Protein AF-A0A953D914-F1 (afdb_monomer_lite)

Structure (mmCIF, N/CA/C/O backbone):
data_AF-A0A953D914-F1
#
_entry.id   AF-A0A953D914-F1
#
loop_
_atom_site.group_PDB
_atom_site.id
_atom_site.type_symbol
_atom_site.label_atom_id
_atom_site.label_alt_id
_atom_site.label_comp_id
_atom_site.label_asym_id
_atom_site.label_entity_id
_atom_site.label_seq_id
_atom_site.pdbx_PDB_ins_code
_atom_site.Cartn_x
_atom_site.Cartn_y
_atom_site.Cartn_z
_atom_site.occupancy
_atom_site.B_iso_or_equiv
_atom_site.auth_seq_id
_atom_site.auth_comp_id
_atom_site.auth_asym_id
_atom_site.auth_atom_id
_atom_site.pdbx_PDB_model_num
ATOM 1 N N . LEU A 1 1 ? -26.337 -5.376 19.069 1.00 93.25 1 LEU A N 1
ATOM 2 C CA . LEU A 1 1 ? -25.323 -5.183 18.021 1.00 93.25 1 LEU A CA 1
ATOM 3 C C . LEU A 1 1 ? -26.029 -5.530 16.735 1.00 93.25 1 LEU A C 1
ATOM 5 O O . LEU A 1 1 ? -26.525 -6.646 16.636 1.00 93.25 1 LEU A O 1
ATOM 9 N N . ASP A 1 2 ? -26.162 -4.565 15.844 1.00 94.44 2 ASP A N 1
ATOM 10 C CA . ASP A 1 2 ? -26.828 -4.736 14.557 1.00 94.44 2 ASP A CA 1
ATOM 11 C C . ASP A 1 2 ? -26.296 -3.703 13.554 1.00 94.44 2 ASP A C 1
ATOM 13 O O . ASP A 1 2 ? -25.395 -2.925 13.872 1.00 94.44 2 ASP A O 1
ATOM 17 N N . ASP A 1 3 ? -26.820 -3.732 12.335 1.00 94.44 3 ASP A N 1
ATOM 18 C CA . ASP A 1 3 ? -26.429 -2.891 11.204 1.00 94.44 3 ASP A CA 1
ATOM 19 C C . ASP A 1 3 ? -27.242 -1.585 11.110 1.00 94.44 3 ASP A C 1
ATOM 21 O O . ASP A 1 3 ? -27.117 -0.837 10.137 1.00 94.44 3 ASP A O 1
ATOM 25 N N . LYS A 1 4 ? -28.076 -1.264 12.114 1.00 96.06 4 LYS A N 1
ATOM 26 C CA . LYS A 1 4 ? -28.959 -0.093 12.078 1.00 96.06 4 LYS A CA 1
ATOM 27 C C . LYS A 1 4 ? -28.503 0.977 13.071 1.00 96.06 4 LYS A C 1
ATOM 29 O O . LYS A 1 4 ? -28.463 0.749 14.277 1.00 96.06 4 LYS A O 1
ATOM 34 N N . PRO A 1 5 ? -28.285 2.225 12.622 1.00 94.88 5 PRO A N 1
ATOM 35 C CA . PRO A 1 5 ? -27.735 3.274 13.480 1.00 94.88 5 PRO A CA 1
ATOM 36 C C . PRO A 1 5 ? -28.630 3.640 14.669 1.00 94.88 5 PRO A C 1
ATOM 38 O O . PRO A 1 5 ? -28.136 4.096 15.699 1.00 94.88 5 PRO A O 1
ATOM 41 N N . SER A 1 6 ? -29.943 3.453 14.540 1.00 95.19 6 SER A N 1
ATOM 42 C CA . SER A 1 6 ? -30.953 3.960 15.469 1.00 95.19 6 SER A CA 1
ATOM 43 C C . SER A 1 6 ? -31.722 2.871 16.219 1.00 95.19 6 SER A C 1
ATOM 45 O O . SER A 1 6 ? -32.753 3.180 16.821 1.00 95.19 6 SER A O 1
ATOM 47 N N . THR A 1 7 ? -31.250 1.618 16.229 1.00 96.19 7 THR A N 1
ATOM 48 C CA . THR A 1 7 ? -31.913 0.556 17.000 1.00 96.19 7 THR A CA 1
ATOM 49 C C . THR A 1 7 ? -32.002 0.939 18.476 1.00 96.19 7 THR A C 1
ATOM 51 O O . THR A 1 7 ? -31.013 1.306 19.111 1.00 96.19 7 THR A O 1
ATOM 54 N N . VAL A 1 8 ? -33.210 0.851 19.034 1.00 95.38 8 VAL A N 1
ATOM 55 C CA . VAL A 1 8 ? -33.469 1.053 20.462 1.00 95.38 8 VAL A CA 1
ATOM 56 C C . VAL A 1 8 ? -33.663 -0.320 21.105 1.00 95.38 8 VAL A C 1
ATOM 58 O O . VAL A 1 8 ? -34.684 -0.955 20.847 1.00 95.38 8 VAL A O 1
ATOM 61 N N . PRO A 1 9 ? -32.726 -0.785 21.953 1.00 93.56 9 PRO A N 1
ATOM 62 C CA . PRO A 1 9 ? -32.870 -2.062 22.638 1.00 93.56 9 PRO A CA 1
ATOM 63 C C . PRO A 1 9 ? -34.067 -2.078 23.590 1.00 93.56 9 PRO A C 1
ATOM 65 O O . PRO A 1 9 ? -34.414 -1.062 24.216 1.00 93.56 9 PRO A O 1
ATOM 68 N N . GLU A 1 10 ? -34.654 -3.261 23.742 1.00 93.00 10 GLU A N 1
ATOM 69 C CA . GLU A 1 10 ? -35.732 -3.512 24.692 1.00 93.00 10 GLU A CA 1
ATOM 70 C C . GLU A 1 10 ? -35.302 -3.239 26.142 1.00 93.00 10 GLU A C 1
ATOM 72 O O . GLU A 1 10 ? -34.122 -3.252 26.498 1.00 93.00 10 GLU A O 1
ATOM 77 N N . ASN A 1 11 ? -36.287 -2.979 27.002 1.00 93.56 11 ASN A N 1
ATOM 78 C CA . ASN A 1 11 ? -36.094 -2.709 28.427 1.00 93.56 11 ASN A CA 1
ATOM 79 C C . ASN A 1 11 ? -35.917 -4.009 29.231 1.00 93.56 11 ASN A C 1
ATOM 81 O O . ASN A 1 11 ? -36.619 -4.257 30.212 1.00 93.56 11 ASN A O 1
ATOM 85 N N . THR A 1 12 ? -34.962 -4.833 28.813 1.00 92.62 12 THR A N 1
ATOM 86 C CA . THR A 1 12 ? -34.626 -6.119 29.430 1.00 92.62 12 THR A CA 1
ATOM 87 C C . THR A 1 12 ? -33.140 -6.169 29.747 1.00 92.62 12 THR A C 1
ATOM 89 O O . THR A 1 12 ? -32.309 -5.789 28.921 1.00 92.62 12 THR A O 1
ATOM 92 N N . VAL A 1 13 ? -32.780 -6.648 30.938 1.00 91.31 13 VAL A N 1
ATOM 93 C CA . VAL A 1 13 ? -31.370 -6.805 31.316 1.00 91.31 13 VAL A CA 1
ATOM 94 C C . VAL A 1 13 ? -30.787 -7.989 30.545 1.00 91.31 13 VAL A C 1
ATOM 96 O O . VAL A 1 13 ? -31.113 -9.133 30.839 1.00 91.31 13 VAL A O 1
ATOM 99 N N . MET A 1 14 ? -29.939 -7.709 29.551 1.00 89.56 14 MET A N 1
ATOM 100 C CA . MET A 1 14 ? -29.246 -8.749 28.778 1.00 89.56 14 MET A CA 1
ATOM 101 C C . MET A 1 14 ? -28.071 -9.367 29.545 1.00 89.56 14 MET A C 1
ATOM 103 O O . MET A 1 14 ? -27.815 -10.560 29.429 1.00 89.56 14 MET A O 1
ATOM 107 N N . THR A 1 15 ? -27.335 -8.557 30.306 1.00 90.25 15 THR A N 1
ATOM 108 C CA . THR A 1 15 ? -26.204 -8.993 31.134 1.00 90.25 15 THR A CA 1
ATOM 109 C C . THR A 1 15 ? -25.947 -7.974 32.246 1.00 90.25 15 THR A C 1
ATOM 111 O O . THR A 1 15 ? -26.334 -6.811 32.123 1.00 90.25 15 THR A O 1
ATOM 114 N N . ALA A 1 16 ? -25.310 -8.419 33.331 1.00 91.25 16 ALA A N 1
ATOM 115 C CA . ALA A 1 16 ? -24.781 -7.562 34.395 1.00 91.25 16 ALA A CA 1
ATOM 116 C C . ALA A 1 16 ? -23.262 -7.329 34.265 1.00 91.25 16 ALA A C 1
ATOM 118 O O . ALA A 1 16 ? -22.683 -6.574 35.045 1.00 91.25 16 ALA A O 1
ATOM 119 N N . GLU A 1 17 ? -22.615 -7.990 33.304 1.00 93.81 17 GLU A N 1
ATOM 120 C CA . GLU A 1 17 ? -21.189 -7.833 33.029 1.00 93.81 17 GLU A CA 1
ATOM 121 C C . GLU A 1 17 ? -20.898 -6.476 32.380 1.00 93.81 17 GLU A C 1
ATOM 123 O O . GLU A 1 17 ? -21.724 -5.909 31.662 1.00 93.81 17 GLU A O 1
ATOM 128 N N . THR A 1 18 ? -19.695 -5.955 32.618 1.00 91.50 18 THR A N 1
ATOM 129 C CA . THR A 1 18 ? -19.216 -4.701 32.017 1.00 91.50 18 THR A CA 1
ATOM 130 C C . THR A 1 18 ? -18.516 -4.911 30.675 1.00 91.50 18 THR A C 1
ATOM 132 O O . THR A 1 18 ? -18.098 -3.942 30.044 1.00 91.50 18 THR A O 1
ATOM 135 N N . THR A 1 19 ? -18.387 -6.161 30.229 1.00 92.31 19 THR A N 1
ATOM 136 C CA . THR A 1 19 ? -17.761 -6.550 28.965 1.00 92.31 19 THR A CA 1
ATOM 137 C C . THR A 1 19 ? -18.633 -7.568 28.235 1.00 92.31 19 THR A C 1
ATOM 139 O O . THR A 1 19 ? -19.404 -8.309 28.842 1.00 92.31 19 THR A O 1
ATOM 142 N N . LYS A 1 20 ? -18.536 -7.587 26.904 1.00 91.94 20 LYS A N 1
ATOM 143 C CA . LYS A 1 20 ? -19.187 -8.586 26.056 1.00 91.94 20 LYS A CA 1
ATOM 144 C C . LYS A 1 20 ? -18.355 -8.794 24.798 1.00 91.94 20 LYS A C 1
ATOM 146 O O . LYS A 1 20 ? -17.999 -7.817 24.144 1.00 91.94 20 LYS A O 1
ATOM 151 N N . SER A 1 21 ? -18.091 -10.051 24.460 1.00 92.62 21 SER A N 1
ATOM 152 C CA . SER A 1 21 ? -17.412 -10.421 23.217 1.00 92.62 21 SER A CA 1
ATOM 153 C C . SER A 1 21 ? -18.424 -10.822 22.149 1.00 92.62 21 SER A C 1
ATOM 155 O O . SER A 1 21 ? -19.421 -11.490 22.443 1.00 92.62 21 SER A O 1
ATOM 157 N N . PHE A 1 22 ? -18.140 -10.414 20.917 1.00 91.25 22 PHE A N 1
ATOM 158 C CA . PHE A 1 22 ? -18.828 -10.835 19.704 1.00 91.25 22 PHE A CA 1
ATOM 159 C C . PHE A 1 22 ? -17.762 -11.401 18.768 1.00 91.25 22 PHE A C 1
ATOM 161 O O . PHE A 1 22 ? -16.716 -10.782 18.592 1.00 91.25 22 PHE A O 1
ATOM 168 N N . GLU A 1 23 ? -18.009 -12.580 18.212 1.00 91.81 23 GLU A N 1
ATOM 169 C CA . GLU A 1 23 ? -17.071 -13.280 17.334 1.00 91.81 23 GLU A CA 1
ATOM 170 C C . GLU A 1 23 ? -17.706 -13.484 15.961 1.00 91.81 23 GLU A C 1
ATOM 172 O O . GLU A 1 23 ? -18.932 -13.508 15.851 1.00 91.81 23 GLU A O 1
ATOM 177 N N . SER A 1 24 ? -16.872 -13.679 14.935 1.00 88.75 24 SER A N 1
ATOM 178 C CA . SER A 1 24 ? -17.310 -13.999 13.565 1.00 88.75 24 SER A CA 1
ATOM 179 C C . SER A 1 24 ? -18.327 -13.002 12.995 1.00 88.75 24 SER A C 1
ATOM 181 O O . SER A 1 24 ? -19.335 -13.395 12.414 1.00 88.75 24 SER A O 1
ATOM 183 N N . LEU A 1 25 ? -18.087 -11.708 13.213 1.00 92.38 25 LEU A N 1
ATOM 184 C CA . LEU A 1 25 ? -18.865 -10.652 12.574 1.00 92.38 25 LEU A CA 1
ATOM 185 C C . LEU A 1 25 ? -18.359 -10.455 11.148 1.00 92.38 25 LEU A C 1
ATOM 187 O O . LEU A 1 25 ? -17.150 -10.379 10.939 1.00 92.38 25 LEU A O 1
ATOM 191 N N . ASP A 1 26 ? -19.288 -10.344 10.204 1.00 94.31 26 ASP A N 1
ATOM 192 C CA . ASP A 1 26 ? -18.961 -9.991 8.827 1.00 94.31 26 ASP A CA 1
ATOM 193 C C . ASP A 1 26 ? -18.417 -8.557 8.743 1.00 94.31 26 ASP A C 1
ATOM 195 O O . ASP A 1 26 ? -18.751 -7.687 9.562 1.00 94.31 26 ASP A O 1
ATOM 199 N N . ASP A 1 27 ? -17.606 -8.307 7.718 1.00 94.88 27 ASP A N 1
ATOM 200 C CA . ASP A 1 27 ? -17.095 -6.978 7.400 1.00 94.88 27 ASP A CA 1
ATOM 201 C C . ASP A 1 27 ? -18.237 -5.978 7.161 1.00 94.88 27 ASP A C 1
ATOM 203 O O . ASP A 1 27 ? -19.271 -6.292 6.564 1.00 94.88 27 ASP A O 1
ATOM 207 N N . GLY A 1 28 ? -18.038 -4.737 7.605 1.00 93.31 28 GLY A N 1
ATOM 208 C CA . GLY A 1 28 ? -18.990 -3.653 7.406 1.00 93.31 28 GLY A CA 1
ATOM 209 C C . GLY A 1 28 ? -19.171 -2.742 8.615 1.00 93.31 28 GLY A C 1
ATOM 210 O O . GLY A 1 28 ? -18.322 -2.626 9.503 1.00 93.31 28 GLY A O 1
ATOM 211 N N . LEU A 1 29 ? -20.300 -2.032 8.616 1.00 93.25 29 LEU A N 1
ATOM 212 C CA . LEU A 1 29 ? -20.665 -1.089 9.668 1.00 93.25 29 LEU A CA 1
ATOM 213 C C . LEU A 1 29 ? -21.552 -1.774 10.700 1.00 93.25 29 LEU A C 1
ATOM 215 O O . LEU A 1 29 ? -22.617 -2.290 10.374 1.00 93.25 29 LEU A O 1
ATOM 219 N N . TRP A 1 30 ? -21.139 -1.692 11.957 1.00 95.56 30 TRP A N 1
ATOM 220 C CA . TRP A 1 30 ? -21.865 -2.254 13.083 1.00 95.56 30 TRP A CA 1
ATOM 221 C C . TRP A 1 30 ? -22.141 -1.188 14.129 1.00 95.56 30 TRP A C 1
ATOM 223 O O . TRP A 1 30 ? -21.297 -0.341 14.421 1.00 95.56 30 TRP A O 1
ATOM 233 N N . TYR A 1 31 ? -23.318 -1.251 14.737 1.00 96.50 31 TYR A N 1
ATOM 234 C CA . TYR A 1 31 ? -23.723 -0.349 15.799 1.00 96.50 31 TYR A CA 1
ATOM 235 C C . TYR A 1 31 ? -23.918 -1.125 17.097 1.00 96.50 31 TYR A C 1
ATOM 237 O O . TYR A 1 31 ? -24.757 -2.024 17.231 1.00 96.50 31 TYR A O 1
ATOM 245 N N . PHE A 1 32 ? -23.097 -0.785 18.086 1.00 95.62 32 PHE A N 1
ATOM 246 C CA . PHE A 1 32 ? -23.263 -1.276 19.441 1.00 95.62 32 PHE A CA 1
ATOM 247 C C . PHE A 1 32 ? -24.234 -0.364 20.190 1.00 95.62 32 PHE A C 1
ATOM 249 O O . PHE A 1 32 ? -24.005 0.839 20.331 1.00 95.62 32 PHE A O 1
ATOM 256 N N . HIS A 1 33 ? -25.322 -0.961 20.671 1.00 95.69 33 HIS A N 1
ATOM 257 C CA . HIS A 1 33 ? -26.382 -0.276 21.399 1.00 95.69 33 HIS A CA 1
ATOM 258 C C . HIS A 1 33 ? -26.383 -0.730 22.849 1.00 95.69 33 HIS A C 1
ATOM 260 O O . HIS A 1 33 ? -26.432 -1.931 23.122 1.00 95.69 33 HIS A O 1
ATOM 266 N N . ILE A 1 34 ? -26.382 0.223 23.776 1.00 95.00 34 ILE A N 1
ATOM 267 C CA . ILE A 1 34 ? -26.385 -0.071 25.209 1.00 95.00 34 ILE A CA 1
ATOM 268 C C . ILE A 1 34 ? -27.355 0.836 25.962 1.00 95.00 34 ILE A C 1
ATOM 270 O O . ILE A 1 34 ? -27.482 2.026 25.672 1.00 95.00 34 ILE A O 1
ATOM 274 N N . LYS A 1 35 ? -28.039 0.258 26.953 1.00 94.44 35 LYS A N 1
ATOM 275 C CA . LYS A 1 35 ? -28.897 0.959 27.912 1.00 94.44 35 LYS A CA 1
ATOM 276 C C . LYS A 1 35 ? -28.566 0.474 29.313 1.00 94.44 35 LYS A C 1
ATOM 278 O O . LYS A 1 35 ? -28.438 -0.725 29.541 1.00 94.44 35 LYS A O 1
ATOM 283 N N . ALA A 1 36 ? -28.466 1.406 30.251 1.00 93.94 36 ALA A N 1
ATOM 284 C CA . ALA A 1 36 ? -28.292 1.087 31.661 1.00 93.94 36 ALA A CA 1
ATOM 285 C C . ALA A 1 36 ? -29.653 1.047 32.367 1.00 93.94 36 ALA A C 1
ATOM 287 O O . ALA A 1 36 ? -30.516 1.888 32.107 1.00 93.94 36 ALA A O 1
ATOM 288 N N . ASN A 1 37 ? -29.825 0.103 33.291 1.00 94.12 37 ASN A N 1
ATOM 289 C CA . ASN A 1 37 ? -30.927 0.104 34.245 1.00 94.12 37 ASN A CA 1
ATOM 290 C C . ASN A 1 37 ? -30.390 0.397 35.645 1.00 94.12 37 ASN A C 1
ATOM 292 O O . ASN A 1 37 ? -29.392 -0.187 36.065 1.00 94.12 37 ASN A O 1
ATOM 296 N N . LYS A 1 38 ? -31.075 1.271 36.381 1.00 93.50 38 LYS A N 1
ATOM 297 C CA . LYS A 1 38 ? -30.841 1.479 37.808 1.00 93.50 38 LYS A CA 1
ATOM 298 C C . LYS A 1 38 ? -32.179 1.452 38.530 1.00 93.50 38 LYS A C 1
ATOM 300 O O . LYS A 1 38 ? -33.010 2.330 38.318 1.00 93.50 38 LYS A O 1
ATOM 305 N N . ASN A 1 39 ? -32.374 0.462 39.398 1.00 93.06 39 ASN A N 1
ATOM 306 C CA . ASN A 1 39 ? -33.585 0.306 40.212 1.00 93.06 39 ASN A CA 1
ATOM 307 C C . ASN A 1 39 ? -34.886 0.354 39.385 1.00 93.06 39 ASN A C 1
ATOM 309 O O . ASN A 1 39 ? -35.846 1.015 39.772 1.00 93.06 39 ASN A O 1
ATOM 313 N N . GLY A 1 40 ? -34.909 -0.296 38.218 1.00 90.06 40 GLY A N 1
ATOM 314 C CA . GLY A 1 40 ? -36.089 -0.322 37.349 1.00 90.06 40 GLY A CA 1
ATOM 315 C C . GLY A 1 40 ? -36.236 0.897 36.432 1.00 90.06 40 GLY A C 1
ATOM 316 O O . GLY A 1 40 ? -37.052 0.857 35.515 1.00 90.06 40 GLY A O 1
ATOM 317 N N . VAL A 1 41 ? -35.412 1.936 36.598 1.00 94.56 41 VAL A N 1
ATOM 318 C CA . VAL A 1 41 ? -35.369 3.092 35.696 1.00 94.56 41 VAL A CA 1
ATOM 319 C C . VAL A 1 41 ? -34.331 2.851 34.605 1.00 94.56 41 VAL A C 1
ATOM 321 O O . VAL A 1 41 ? -33.155 2.616 34.889 1.00 94.56 41 VAL A O 1
ATOM 324 N N . TRP A 1 42 ? -34.770 2.914 33.351 1.00 95.88 42 TRP A N 1
ATOM 325 C CA . TRP A 1 42 ? -33.911 2.781 32.178 1.00 95.88 42 TRP A CA 1
ATOM 326 C C . TRP A 1 42 ? -33.375 4.142 31.736 1.00 95.88 42 TRP A C 1
ATOM 328 O O . TRP A 1 42 ? -34.132 5.104 31.614 1.00 95.88 42 TRP A O 1
ATOM 338 N N . GLY A 1 43 ? -32.070 4.211 31.484 1.00 94.62 43 GLY A N 1
ATOM 339 C CA . GLY A 1 43 ? -31.436 5.360 30.846 1.00 94.62 43 GLY A CA 1
ATOM 340 C C . GLY A 1 43 ? -31.704 5.424 29.339 1.00 94.62 43 GLY A C 1
ATOM 341 O O . GLY A 1 43 ? -32.312 4.528 28.745 1.00 94.62 43 GLY A O 1
ATOM 342 N N . THR A 1 44 ? -31.210 6.491 28.712 1.00 95.19 44 THR A N 1
ATOM 343 C CA . THR A 1 44 ? -31.206 6.659 27.252 1.00 95.19 44 THR A CA 1
ATOM 344 C C . THR A 1 44 ? -30.318 5.619 26.563 1.00 95.19 44 THR A C 1
ATOM 346 O O . THR A 1 44 ? -29.376 5.103 27.166 1.00 95.19 44 THR A O 1
ATOM 349 N N . THR A 1 45 ? -30.589 5.337 25.286 1.00 96.06 45 THR A N 1
ATOM 350 C CA . THR A 1 45 ? -29.747 4.454 24.463 1.00 96.06 45 THR A CA 1
ATOM 351 C C . THR A 1 45 ? -28.464 5.166 24.045 1.00 96.06 45 THR A C 1
ATOM 353 O O . THR A 1 45 ? -28.514 6.242 23.451 1.00 96.06 45 THR A O 1
ATOM 356 N N . GLY A 1 46 ? -27.317 4.559 24.343 1.00 95.25 46 GLY A N 1
ATOM 357 C CA . GLY A 1 46 ? -26.033 4.910 23.744 1.00 95.25 46 GLY A CA 1
ATOM 358 C C . GLY A 1 46 ? -25.809 4.113 22.461 1.00 95.25 46 GLY A C 1
ATOM 359 O O . GLY A 1 46 ? -26.147 2.931 22.407 1.00 95.25 46 GLY A O 1
ATOM 360 N N . HIS A 1 47 ? -25.235 4.761 21.450 1.00 96.44 47 HIS A N 1
ATOM 361 C CA . HIS A 1 47 ? -24.906 4.1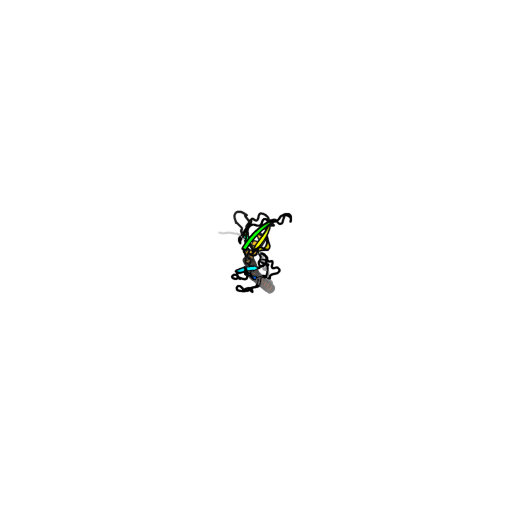67 20.155 1.00 96.44 47 HIS A CA 1
ATOM 362 C C . HIS A 1 47 ? -23.412 4.358 19.892 1.00 96.44 47 HIS A C 1
ATOM 364 O O . HIS A 1 47 ? -22.909 5.475 20.019 1.00 96.44 47 HIS A O 1
ATOM 370 N N . PHE A 1 48 ? -22.709 3.293 19.517 1.00 95.44 48 PHE A N 1
ATOM 371 C CA . PHE A 1 48 ? -21.300 3.346 19.138 1.00 95.44 48 PHE A CA 1
ATOM 372 C C . PHE A 1 48 ? -21.100 2.677 17.780 1.00 95.44 48 PHE A C 1
ATOM 374 O O . PHE A 1 48 ? -21.523 1.539 17.589 1.00 95.44 48 PHE A O 1
ATOM 381 N N . LEU A 1 49 ? -20.483 3.396 16.839 1.00 94.56 49 LEU A N 1
ATOM 382 C CA . LEU A 1 49 ? -20.173 2.878 15.510 1.00 94.56 49 LEU A CA 1
ATOM 383 C C . LEU A 1 49 ? -18.853 2.109 15.546 1.00 94.56 49 LEU A C 1
ATOM 385 O O . LEU A 1 49 ? -17.830 2.633 15.979 1.00 94.56 49 LEU A O 1
ATOM 389 N N . MET A 1 50 ? -18.882 0.905 15.000 1.00 91.88 50 MET A N 1
ATOM 390 C CA . MET A 1 50 ? -17.734 0.055 14.743 1.00 91.88 50 MET A CA 1
ATOM 391 C C . MET A 1 50 ? -17.633 -0.196 13.240 1.00 91.88 50 MET A C 1
ATOM 393 O O . MET A 1 50 ? -18.643 -0.379 12.562 1.00 91.88 50 MET A O 1
ATOM 397 N N . ARG A 1 51 ? -16.407 -0.191 12.722 1.00 91.94 51 ARG A N 1
ATOM 398 C CA . ARG A 1 51 ? -16.103 -0.575 11.343 1.00 91.94 51 ARG A CA 1
ATOM 399 C C . ARG A 1 51 ? -15.263 -1.834 11.414 1.00 91.94 51 ARG A C 1
ATOM 401 O O . ARG A 1 51 ? -14.208 -1.804 12.041 1.00 91.94 51 ARG A O 1
ATOM 408 N N . ILE A 1 52 ? -15.781 -2.920 10.864 1.00 94.38 52 ILE A N 1
ATOM 409 C CA . ILE A 1 52 ? -15.095 -4.207 10.814 1.00 94.38 52 ILE A CA 1
ATOM 410 C C . ILE A 1 52 ? -14.600 -4.385 9.390 1.00 94.38 52 ILE A C 1
ATOM 412 O O . ILE A 1 52 ? -15.375 -4.236 8.447 1.00 94.38 52 ILE A O 1
ATOM 416 N N . ASP A 1 53 ? -13.309 -4.639 9.264 1.00 96.06 53 ASP A N 1
ATOM 417 C CA . ASP A 1 53 ? -12.636 -4.856 7.996 1.00 96.06 53 ASP A CA 1
ATOM 418 C C . ASP A 1 53 ? -11.504 -5.853 8.226 1.00 96.06 53 ASP A C 1
ATOM 420 O O . ASP A 1 53 ? -10.557 -5.580 8.967 1.00 96.06 53 ASP A O 1
ATOM 424 N N . THR A 1 54 ? -11.656 -7.036 7.645 1.00 95.06 54 THR A N 1
ATOM 425 C CA . THR A 1 54 ? -10.698 -8.139 7.746 1.00 95.06 54 THR A CA 1
ATOM 426 C C . THR A 1 54 ? -9.955 -8.382 6.434 1.00 95.06 54 THR A C 1
ATOM 428 O O . THR A 1 54 ? -9.111 -9.282 6.357 1.00 95.06 54 THR A O 1
ATOM 431 N N . ALA A 1 55 ? -10.260 -7.606 5.390 1.00 95.81 55 ALA A N 1
ATOM 432 C CA . ALA A 1 55 ? -9.683 -7.778 4.072 1.00 95.81 55 ALA A CA 1
ATOM 433 C C . ALA A 1 55 ? -8.395 -6.951 3.936 1.00 95.81 55 ALA A C 1
ATOM 435 O O . ALA A 1 55 ? -8.375 -5.776 4.276 1.00 95.81 55 ALA A O 1
ATOM 436 N N . PRO A 1 56 ? -7.302 -7.521 3.399 1.00 97.38 56 PRO A N 1
ATOM 437 C CA . PRO A 1 56 ? -6.124 -6.726 3.078 1.00 97.38 56 PRO A CA 1
ATOM 438 C C . PRO A 1 56 ? -6.409 -5.753 1.921 1.00 97.38 56 PRO A C 1
ATOM 440 O O . PRO A 1 56 ? -7.305 -6.018 1.109 1.00 97.38 56 PRO A O 1
ATOM 443 N N . PRO A 1 57 ? -5.570 -4.710 1.750 1.00 98.25 57 PRO A N 1
ATOM 444 C CA . PRO A 1 57 ? -5.589 -3.854 0.566 1.00 98.25 57 PRO A CA 1
ATOM 445 C C . PRO A 1 57 ? -5.664 -4.634 -0.753 1.00 98.25 57 PRO A C 1
ATOM 447 O O . PRO A 1 57 ? -5.205 -5.778 -0.839 1.00 98.25 57 PRO A O 1
ATOM 450 N N . ALA A 1 58 ? -6.191 -4.011 -1.808 1.00 98.31 58 ALA A N 1
ATOM 451 C CA . ALA A 1 58 ? -6.292 -4.628 -3.128 1.00 98.31 58 ALA A CA 1
ATOM 452 C C . ALA A 1 58 ? -4.917 -5.027 -3.696 1.00 98.31 58 ALA A C 1
ATOM 454 O O . ALA A 1 58 ? -3.879 -4.450 -3.352 1.00 98.31 58 ALA A O 1
ATOM 455 N N . ASP A 1 59 ? -4.910 -6.012 -4.597 1.00 97.88 59 ASP A N 1
ATOM 456 C CA . ASP A 1 59 ? -3.710 -6.388 -5.345 1.00 97.88 59 ASP A CA 1
ATOM 457 C C . ASP A 1 59 ? -3.193 -5.205 -6.177 1.00 97.88 59 ASP A C 1
ATOM 459 O O . ASP A 1 59 ? -3.961 -4.502 -6.834 1.00 97.88 59 ASP A O 1
ATOM 463 N N . PHE A 1 60 ? -1.875 -5.006 -6.175 1.00 97.69 60 PHE A N 1
ATOM 464 C CA . PHE A 1 60 ? -1.212 -3.961 -6.950 1.00 97.69 60 PHE A CA 1
ATOM 465 C C . PHE A 1 60 ? 0.142 -4.439 -7.468 1.00 97.69 60 PHE A C 1
ATOM 467 O O . PHE A 1 60 ? 0.679 -5.456 -7.029 1.00 97.69 60 PHE A O 1
ATOM 474 N N . THR A 1 61 ? 0.697 -3.714 -8.433 1.00 97.69 61 THR A N 1
A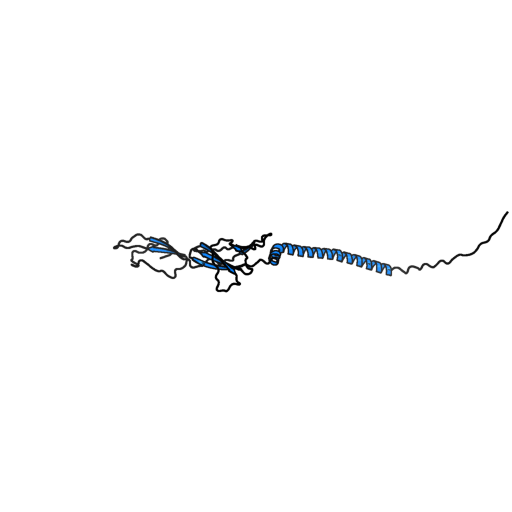TOM 475 C CA . THR A 1 61 ? 2.017 -3.996 -9.003 1.00 97.69 61 THR A CA 1
ATOM 476 C C . THR A 1 61 ? 2.838 -2.711 -8.985 1.00 97.69 61 THR A C 1
ATOM 478 O O . THR A 1 61 ? 2.451 -1.758 -9.658 1.00 97.69 61 THR A O 1
ATOM 481 N N . PRO A 1 62 ? 3.934 -2.650 -8.207 1.00 96.94 62 PRO A N 1
ATOM 482 C CA . PRO A 1 62 ? 4.857 -1.528 -8.258 1.00 96.94 62 PRO A CA 1
ATOM 483 C C . PRO A 1 62 ? 5.485 -1.371 -9.646 1.00 96.94 62 PRO A C 1
ATOM 485 O O . PRO A 1 62 ? 5.726 -2.354 -10.347 1.00 96.94 62 PRO A O 1
ATOM 488 N N . GLU A 1 63 ? 5.805 -0.139 -10.014 1.00 94.81 63 GLU A N 1
ATOM 489 C CA . GLU A 1 63 ? 6.499 0.208 -11.254 1.00 94.81 63 GLU A CA 1
ATOM 490 C C . GLU A 1 63 ? 7.897 0.744 -10.938 1.00 94.81 63 GLU A C 1
ATOM 492 O O . GLU A 1 63 ? 8.107 1.370 -9.898 1.00 94.81 63 GLU A O 1
ATOM 497 N N . ILE A 1 64 ? 8.862 0.484 -11.825 1.00 90.69 64 ILE A N 1
ATOM 498 C CA . ILE A 1 64 ? 10.251 0.930 -11.667 1.00 90.69 64 ILE A CA 1
ATOM 499 C C . ILE A 1 64 ? 10.631 1.851 -12.815 1.00 90.69 64 ILE A C 1
ATOM 501 O O . ILE A 1 64 ? 10.602 1.439 -13.975 1.00 90.69 64 ILE A O 1
ATOM 505 N N . ASP A 1 65 ? 11.121 3.032 -12.456 1.00 88.19 65 ASP A N 1
ATOM 506 C CA . ASP A 1 65 ? 11.807 3.950 -13.358 1.00 88.19 65 ASP A CA 1
ATOM 507 C C . ASP A 1 65 ? 13.254 4.159 -12.914 1.00 88.19 65 ASP A C 1
ATOM 509 O O . ASP A 1 65 ? 13.556 4.249 -11.728 1.00 88.19 65 ASP A O 1
ATOM 513 N N . TYR A 1 66 ? 14.177 4.272 -13.866 1.00 84.75 66 TYR A N 1
ATOM 514 C CA . TYR A 1 66 ? 15.597 4.454 -13.567 1.00 84.75 66 TYR A CA 1
ATOM 515 C C . TYR A 1 66 ? 16.033 5.895 -13.828 1.00 84.75 66 TYR A C 1
ATOM 517 O O . TYR A 1 66 ? 15.888 6.412 -14.937 1.00 84.75 66 TYR A O 1
ATOM 525 N N . LEU A 1 67 ? 16.628 6.531 -12.819 1.00 76.50 67 LEU A N 1
ATOM 526 C CA . LEU A 1 67 ? 17.280 7.829 -12.960 1.00 76.50 67 LEU A CA 1
ATOM 527 C C . LEU A 1 67 ? 18.746 7.619 -13.340 1.00 76.50 67 LEU A C 1
ATOM 529 O O . LEU A 1 67 ? 19.552 7.165 -12.528 1.00 76.50 67 LEU A O 1
ATOM 533 N N . ILE A 1 68 ? 19.088 7.970 -14.581 1.00 69.38 68 ILE A N 1
ATOM 534 C CA . ILE A 1 68 ? 20.450 7.873 -15.117 1.00 69.38 68 ILE A CA 1
ATOM 535 C C . ILE A 1 68 ? 21.052 9.283 -15.165 1.00 69.38 68 ILE A C 1
ATOM 537 O O . ILE A 1 68 ? 20.678 10.098 -16.009 1.00 69.38 68 ILE A O 1
ATOM 541 N N . ALA A 1 69 ? 21.985 9.591 -14.260 1.00 62.62 69 ALA A N 1
ATOM 542 C CA . ALA A 1 69 ? 22.727 10.851 -14.292 1.00 62.62 69 ALA A CA 1
ATOM 543 C C . ALA A 1 69 ? 23.942 10.735 -15.232 1.00 62.62 69 ALA A C 1
ATOM 545 O O . ALA A 1 69 ? 24.827 9.909 -15.034 1.00 62.62 69 ALA A O 1
ATOM 546 N N . ALA A 1 70 ? 24.007 11.593 -16.254 1.00 58.31 70 ALA A N 1
ATOM 547 C CA . ALA A 1 70 ? 24.988 11.509 -17.344 1.00 58.31 70 ALA A CA 1
ATOM 548 C C . ALA A 1 70 ? 26.461 11.782 -16.951 1.00 58.31 70 ALA A C 1
ATOM 550 O O . ALA A 1 70 ? 27.343 11.615 -17.788 1.00 58.31 70 ALA A O 1
ATOM 551 N N . ALA A 1 71 ? 26.744 12.215 -15.716 1.00 57.16 71 ALA A N 1
ATOM 552 C CA . ALA A 1 71 ? 28.085 12.644 -15.288 1.00 57.16 71 ALA A CA 1
ATOM 553 C C . ALA A 1 71 ? 28.649 11.889 -14.067 1.00 57.16 71 ALA A C 1
ATOM 555 O O . ALA A 1 71 ? 29.845 11.967 -13.797 1.00 57.16 71 ALA A O 1
ATOM 556 N N . THR A 1 72 ? 27.819 11.132 -13.352 1.00 53.72 72 THR A N 1
ATOM 557 C CA . THR A 1 72 ? 28.201 10.287 -12.215 1.00 53.72 72 THR A CA 1
ATOM 558 C C . THR A 1 72 ? 27.233 9.113 -12.182 1.00 53.72 72 THR A C 1
ATOM 560 O O . THR A 1 72 ? 26.023 9.320 -12.152 1.00 53.72 72 THR A O 1
ATOM 563 N N . VAL A 1 73 ? 27.748 7.881 -12.203 1.00 54.94 73 VAL A N 1
ATOM 564 C CA . VAL A 1 73 ? 26.950 6.642 -12.158 1.00 54.94 73 VAL A CA 1
ATOM 565 C C . VAL A 1 73 ? 26.365 6.470 -10.749 1.00 54.94 73 VAL A C 1
ATOM 567 O O . VAL A 1 73 ? 26.793 5.627 -9.972 1.00 54.94 73 VAL A O 1
ATOM 570 N N . SER A 1 74 ? 25.437 7.341 -10.357 1.00 56.69 74 SER A N 1
ATOM 571 C CA . SER A 1 74 ? 24.515 7.056 -9.263 1.00 56.69 74 SER A CA 1
ATOM 572 C C . SER A 1 74 ? 23.247 6.539 -9.914 1.00 56.69 74 SER A C 1
ATOM 574 O O . SER A 1 74 ? 22.375 7.314 -10.300 1.00 56.69 74 SER A O 1
ATOM 576 N N . GLU A 1 75 ? 23.192 5.225 -10.101 1.00 74.62 75 GLU A N 1
ATOM 577 C CA . GLU A 1 75 ? 21.988 4.558 -10.571 1.00 74.62 75 GLU A CA 1
ATOM 578 C C . GLU A 1 75 ? 21.004 4.533 -9.396 1.00 74.62 75 GLU A C 1
ATOM 580 O O . GLU A 1 75 ? 21.265 3.955 -8.338 1.00 74.62 75 GLU A O 1
ATOM 585 N N . ARG A 1 76 ? 19.896 5.258 -9.535 1.00 84.69 76 ARG A N 1
ATOM 586 C CA . ARG A 1 76 ? 18.789 5.214 -8.579 1.00 84.69 76 ARG A CA 1
ATOM 587 C C . ARG A 1 76 ? 17.564 4.689 -9.297 1.00 84.69 76 ARG A C 1
ATOM 589 O O . ARG A 1 76 ? 17.273 5.129 -10.409 1.00 84.69 76 ARG A O 1
ATOM 596 N N . ALA A 1 77 ? 16.845 3.791 -8.645 1.00 89.62 77 ALA A N 1
ATOM 597 C CA . ALA A 1 77 ? 15.516 3.394 -9.077 1.00 89.62 77 ALA A CA 1
ATOM 598 C C . ALA A 1 77 ? 14.468 4.216 -8.319 1.00 89.62 77 ALA A C 1
ATOM 600 O O . ALA A 1 77 ? 14.598 4.457 -7.119 1.00 89.62 77 ALA A O 1
ATOM 601 N N . LEU A 1 78 ? 13.438 4.654 -9.028 1.00 92.88 78 LEU A N 1
ATOM 602 C CA . LEU A 1 78 ? 12.193 5.160 -8.477 1.00 92.88 78 LEU A CA 1
ATOM 603 C C . LEU A 1 78 ? 11.194 4.014 -8.510 1.00 92.88 78 LEU A C 1
ATOM 605 O O . LEU A 1 78 ? 10.881 3.505 -9.582 1.00 92.88 78 LEU A O 1
ATOM 609 N N . VAL A 1 79 ? 10.721 3.607 -7.339 1.00 95.56 79 VAL A N 1
ATOM 610 C CA . VAL A 1 79 ? 9.690 2.584 -7.202 1.00 95.56 79 VAL A CA 1
ATOM 611 C C . VAL A 1 79 ? 8.374 3.285 -6.907 1.00 95.56 79 VAL A C 1
ATOM 613 O O . VAL A 1 79 ? 8.179 3.826 -5.818 1.00 95.56 79 VAL A O 1
ATOM 616 N N . SER A 1 80 ? 7.486 3.294 -7.891 1.00 97.69 80 SER A N 1
ATOM 617 C CA . SER A 1 80 ? 6.144 3.859 -7.782 1.00 97.69 80 SER A CA 1
ATOM 618 C C . SER A 1 80 ? 5.167 2.764 -7.380 1.00 97.69 80 SER A C 1
ATOM 620 O O . SER A 1 80 ? 5.196 1.663 -7.922 1.00 97.69 80 SER A O 1
ATOM 622 N N . PHE A 1 81 ? 4.282 3.048 -6.434 1.00 97.88 81 PHE A N 1
ATOM 623 C CA . PHE A 1 81 ? 3.265 2.101 -5.982 1.00 97.88 81 PHE A CA 1
ATOM 624 C C . PHE A 1 81 ? 1.982 2.823 -5.590 1.00 97.88 81 PHE A C 1
ATOM 626 O O . PHE A 1 81 ? 1.999 3.976 -5.153 1.00 97.88 81 PHE A O 1
ATOM 633 N N . PHE A 1 82 ? 0.863 2.128 -5.769 1.00 97.81 82 PHE A N 1
ATOM 634 C CA . PHE A 1 82 ? -0.462 2.598 -5.404 1.00 97.81 82 PHE A CA 1
ATOM 635 C C . PHE A 1 82 ? -1.410 1.406 -5.276 1.00 97.81 82 PHE A C 1
ATOM 637 O O . PHE A 1 82 ? -1.406 0.517 -6.125 1.00 97.81 82 PHE A O 1
ATOM 644 N N . THR A 1 83 ? -2.240 1.411 -4.240 1.00 98.25 83 THR A N 1
ATOM 645 C CA . THR A 1 83 ? -3.364 0.490 -4.074 1.00 98.25 83 THR A CA 1
ATOM 646 C C . THR A 1 83 ? -4.533 1.187 -3.377 1.00 98.25 83 THR A C 1
ATOM 648 O O . THR A 1 83 ? -4.439 2.343 -2.957 1.00 98.25 83 THR A O 1
ATOM 651 N N . THR A 1 84 ? -5.653 0.482 -3.273 1.00 97.88 84 THR A N 1
ATOM 652 C CA . THR A 1 84 ? -6.890 0.931 -2.640 1.00 97.88 84 THR A CA 1
ATOM 653 C C . THR A 1 84 ? -7.401 -0.122 -1.670 1.00 97.88 84 THR A C 1
ATOM 655 O O . THR A 1 84 ? -7.166 -1.313 -1.856 1.00 97.88 84 THR A O 1
ATOM 658 N N . ASP A 1 85 ? -8.179 0.316 -0.693 1.00 97.19 85 ASP A N 1
ATOM 659 C CA . ASP A 1 85 ? -9.029 -0.545 0.121 1.00 97.19 85 ASP A CA 1
ATOM 660 C C . ASP A 1 85 ? -10.443 0.063 0.136 1.00 97.19 85 ASP A C 1
ATOM 662 O O . ASP A 1 85 ? -10.606 1.284 0.219 1.00 97.19 85 ASP A O 1
ATOM 666 N N . ASN A 1 86 ? -11.452 -0.794 -0.032 1.00 92.69 86 ASN A N 1
ATOM 667 C CA . ASN A 1 86 ? -12.854 -0.417 -0.155 1.00 92.69 86 ASN A CA 1
ATOM 668 C C . ASN A 1 86 ? -13.527 -0.135 1.195 1.00 92.69 86 ASN A C 1
ATOM 670 O O . ASN A 1 86 ? -14.538 0.572 1.206 1.00 92.69 86 ASN A O 1
ATOM 674 N N . LEU A 1 87 ? -13.033 -0.698 2.302 1.00 91.56 87 LEU A N 1
ATOM 675 C CA . LEU A 1 87 ? -13.716 -0.642 3.595 1.00 91.56 87 LEU A CA 1
ATOM 676 C C . LEU A 1 87 ? -13.088 0.390 4.530 1.00 91.56 87 LEU A C 1
ATOM 678 O O . LEU A 1 87 ? -13.737 1.389 4.869 1.00 91.56 87 LEU A O 1
ATOM 682 N N . SER A 1 88 ? -11.844 0.174 4.953 1.00 95.31 88 SER A N 1
ATOM 683 C CA . SER A 1 88 ? -11.157 1.084 5.871 1.00 95.31 88 SER A CA 1
ATOM 684 C C . SER A 1 88 ? -10.321 2.141 5.136 1.00 95.31 88 SER A C 1
ATOM 686 O O . SER A 1 88 ? -10.178 3.273 5.621 1.00 95.31 88 SER A O 1
ATOM 688 N N . GLY A 1 89 ? -9.888 1.830 3.916 1.00 96.00 89 GLY A N 1
ATOM 689 C CA . GLY A 1 89 ? -9.010 2.654 3.097 1.00 96.00 89 GLY A CA 1
ATOM 690 C C . GLY A 1 89 ? -7.553 2.555 3.550 1.00 96.00 89 GLY A C 1
ATOM 691 O O . GLY A 1 89 ? -7.247 2.112 4.651 1.00 96.00 89 GLY A O 1
ATOM 692 N N . ILE A 1 90 ? -6.632 3.030 2.711 1.00 98.06 90 ILE A N 1
ATOM 693 C CA . ILE A 1 90 ? -5.196 2.975 3.019 1.00 98.06 90 ILE A CA 1
ATOM 694 C C . ILE A 1 90 ? -4.836 3.944 4.151 1.00 98.06 90 ILE A C 1
ATOM 696 O O . ILE A 1 90 ? -5.291 5.095 4.164 1.00 98.06 90 ILE A O 1
ATOM 700 N N . ASP A 1 91 ? -4.013 3.469 5.084 1.00 98.25 91 ASP A N 1
ATOM 701 C CA . ASP A 1 91 ? -3.412 4.275 6.144 1.00 98.25 91 ASP A CA 1
ATOM 702 C C . ASP A 1 91 ? -2.044 4.804 5.704 1.00 98.25 91 ASP A C 1
ATOM 704 O O . ASP A 1 91 ? -1.866 6.015 5.561 1.00 98.25 91 ASP A O 1
ATOM 708 N N . HIS A 1 92 ? -1.100 3.906 5.406 1.00 98.44 92 HIS A N 1
ATOM 709 C CA . HIS A 1 92 ? 0.242 4.263 4.947 1.00 98.44 92 HIS A CA 1
ATOM 710 C C . HIS A 1 92 ? 0.917 3.121 4.173 1.00 98.44 92 HIS A C 1
ATOM 712 O O . HIS A 1 92 ? 0.400 2.006 4.067 1.00 98.44 92 HIS A O 1
ATOM 718 N N . TYR A 1 93 ? 2.100 3.419 3.632 1.00 98.56 93 TYR A N 1
ATOM 719 C CA . TYR A 1 93 ? 2.990 2.434 3.032 1.00 98.56 93 TYR A CA 1
ATOM 720 C C . TYR A 1 93 ? 4.297 2.351 3.813 1.00 98.56 93 TYR A C 1
ATOM 722 O O . TYR A 1 93 ? 4.816 3.362 4.295 1.00 98.56 93 TYR A O 1
ATOM 730 N N . GLU A 1 94 ? 4.861 1.153 3.876 1.00 98.44 94 GLU A N 1
ATOM 731 C CA . GLU A 1 94 ? 6.225 0.921 4.329 1.00 98.44 94 GLU A CA 1
ATOM 732 C C . GLU A 1 94 ? 7.024 0.264 3.206 1.00 98.44 94 GLU A C 1
ATOM 734 O O . GLU A 1 94 ? 6.501 -0.546 2.440 1.00 98.44 94 GLU A O 1
ATOM 739 N N . VAL A 1 95 ? 8.309 0.586 3.103 1.00 98.12 95 VAL A N 1
ATOM 740 C CA . VAL A 1 95 ? 9.201 -0.040 2.128 1.00 98.12 95 VAL A CA 1
ATOM 741 C C . VAL A 1 95 ? 10.372 -0.688 2.844 1.00 98.12 95 VAL A C 1
ATOM 743 O O . VAL A 1 95 ? 11.047 -0.063 3.661 1.00 98.12 95 VAL A O 1
ATOM 746 N N . GLY A 1 96 ? 10.606 -1.956 2.523 1.00 96.62 96 GLY A N 1
ATOM 747 C CA . GLY A 1 96 ? 11.795 -2.704 2.895 1.00 96.62 96 GLY A CA 1
ATOM 748 C C . GLY A 1 96 ? 12.662 -2.964 1.668 1.00 96.62 96 GLY A C 1
ATOM 749 O O . GLY A 1 96 ? 12.154 -3.336 0.613 1.00 96.62 96 GLY A O 1
ATOM 750 N N . VAL A 1 97 ? 13.976 -2.793 1.794 1.00 95.00 97 VAL A N 1
ATOM 751 C CA . VAL A 1 97 ? 14.937 -3.124 0.730 1.00 95.00 97 VAL A CA 1
ATOM 752 C C . VAL A 1 97 ? 15.884 -4.194 1.250 1.00 95.00 97 VAL A C 1
ATOM 754 O O . VAL A 1 97 ? 16.435 -4.055 2.342 1.00 95.00 97 VAL A O 1
ATOM 757 N N . ILE A 1 98 ? 16.065 -5.265 0.480 1.00 93.88 98 ILE A N 1
ATOM 758 C CA . ILE A 1 98 ? 16.973 -6.361 0.818 1.00 93.88 98 ILE A CA 1
ATOM 759 C C . ILE A 1 98 ? 17.788 -6.782 -0.399 1.00 93.88 98 ILE A C 1
ATOM 761 O O . ILE A 1 98 ? 17.281 -6.820 -1.517 1.00 93.88 98 ILE A O 1
ATOM 765 N N . ASP A 1 99 ? 19.056 -7.107 -0.174 1.00 91.81 99 ASP A N 1
ATOM 766 C CA . ASP A 1 99 ? 19.903 -7.739 -1.180 1.00 91.81 99 ASP A CA 1
ATOM 767 C C . ASP A 1 99 ? 19.630 -9.248 -1.183 1.00 91.81 99 ASP A C 1
ATOM 769 O O . ASP A 1 99 ? 19.771 -9.917 -0.158 1.00 91.81 99 ASP A O 1
ATOM 773 N N . ARG A 1 100 ? 19.220 -9.791 -2.332 1.00 87.25 100 ARG A N 1
ATOM 774 C CA . ARG A 1 100 ? 18.819 -11.199 -2.465 1.00 87.25 100 ARG A CA 1
ATOM 775 C C . ARG A 1 100 ? 19.993 -12.172 -2.381 1.00 87.25 100 ARG A C 1
ATOM 777 O O . ARG A 1 100 ? 19.765 -13.373 -2.242 1.00 87.25 100 ARG A O 1
ATOM 784 N N . THR A 1 101 ? 21.228 -11.675 -2.419 1.00 88.00 101 THR A N 1
ATOM 785 C CA . THR A 1 101 ? 22.431 -12.469 -2.141 1.00 88.00 101 THR A CA 1
ATOM 786 C C . THR A 1 101 ? 22.612 -12.758 -0.648 1.00 88.00 101 THR A C 1
ATOM 788 O O . THR A 1 101 ? 23.382 -13.650 -0.281 1.00 88.00 101 THR A O 1
ATOM 791 N N . GLN A 1 102 ? 21.905 -12.037 0.231 1.00 87.94 102 GLN A N 1
ATOM 792 C CA . GLN A 1 102 ? 21.955 -12.273 1.670 1.00 87.94 102 GLN A CA 1
ATOM 793 C C . GLN A 1 102 ? 21.238 -13.576 2.065 1.00 87.94 102 GLN A C 1
ATOM 795 O O . GLN A 1 102 ? 20.328 -14.038 1.372 1.00 87.94 102 GLN A O 1
ATOM 800 N N . PRO A 1 103 ? 21.612 -14.189 3.206 1.00 87.62 103 PRO A N 1
ATOM 801 C CA . PRO A 1 103 ? 20.916 -15.362 3.721 1.00 87.62 103 PRO A CA 1
ATOM 802 C C . PRO A 1 103 ? 19.431 -15.082 3.976 1.00 87.62 103 PRO A C 1
ATOM 804 O O . PRO A 1 103 ? 19.078 -14.026 4.494 1.00 87.62 103 PRO A O 1
ATOM 807 N N . ALA A 1 104 ? 18.573 -16.080 3.751 1.00 83.88 104 ALA A N 1
ATOM 808 C CA . ALA A 1 104 ? 17.124 -15.983 3.974 1.00 83.88 104 ALA A CA 1
ATOM 809 C C . ALA A 1 104 ? 16.710 -15.703 5.438 1.00 83.88 104 ALA A C 1
ATOM 811 O O . ALA A 1 104 ? 15.540 -15.472 5.719 1.00 83.88 104 ALA A O 1
ATOM 812 N N . THR A 1 105 ? 17.655 -15.748 6.382 1.00 89.69 105 THR A N 1
ATOM 813 C CA . THR A 1 105 ? 17.444 -15.367 7.786 1.00 89.69 105 THR A CA 1
ATOM 814 C C . THR A 1 105 ? 17.502 -13.858 8.013 1.00 89.69 105 THR A C 1
ATOM 816 O O . THR A 1 105 ? 17.197 -13.405 9.114 1.00 89.69 105 THR A O 1
ATOM 819 N N . VAL A 1 106 ? 17.954 -13.083 7.023 1.00 89.50 106 VAL A N 1
ATOM 820 C CA . VAL A 1 106 ? 17.984 -11.622 7.092 1.00 89.50 106 VAL A CA 1
ATOM 821 C C . VAL A 1 106 ? 16.644 -11.083 6.606 1.00 89.50 106 VAL A C 1
ATOM 823 O O . VAL A 1 106 ? 16.194 -11.418 5.514 1.00 89.50 106 VAL A O 1
ATOM 826 N N . SER A 1 107 ? 16.017 -10.237 7.420 1.00 89.81 107 SER A N 1
ATOM 827 C CA . SER A 1 107 ? 14.786 -9.533 7.062 1.00 89.81 107 SER A CA 1
ATOM 828 C C . SER A 1 107 ? 15.090 -8.074 6.732 1.00 89.81 107 SER A C 1
ATOM 830 O O . SER A 1 107 ? 15.952 -7.473 7.382 1.00 89.81 107 SER A O 1
ATOM 832 N N . PRO A 1 108 ? 14.378 -7.472 5.766 1.00 92.69 108 PRO A N 1
ATOM 833 C CA . PRO A 1 108 ? 14.487 -6.045 5.513 1.00 92.69 108 PRO A CA 1
ATOM 834 C C . PRO A 1 108 ? 13.997 -5.243 6.721 1.00 92.69 108 PRO A C 1
ATOM 836 O O . PRO A 1 108 ? 13.064 -5.638 7.426 1.00 92.69 108 PRO A O 1
ATOM 839 N N . VAL A 1 109 ? 14.593 -4.071 6.913 1.00 94.38 109 VAL A N 1
ATOM 840 C CA . VAL A 1 109 ? 14.026 -3.043 7.785 1.00 94.38 109 VAL A CA 1
ATOM 841 C C . VAL A 1 109 ? 12.985 -2.281 6.975 1.00 94.38 109 VAL A C 1
ATOM 843 O O . VAL A 1 109 ? 13.318 -1.706 5.940 1.00 94.38 109 VAL A O 1
ATOM 846 N N . PHE A 1 110 ? 11.738 -2.294 7.440 1.00 96.88 110 PHE A N 1
ATOM 847 C CA . PHE A 1 110 ? 10.658 -1.511 6.850 1.00 96.88 110 PHE A CA 1
ATOM 848 C C . PHE A 1 110 ? 10.688 -0.087 7.395 1.00 96.88 110 PHE A C 1
ATOM 850 O O . PHE A 1 110 ? 10.836 0.123 8.600 1.00 96.88 110 PHE A O 1
ATOM 857 N N . VAL A 1 111 ? 10.558 0.887 6.498 1.00 97.06 111 VAL A N 1
ATOM 858 C CA . VAL A 1 111 ? 10.444 2.304 6.849 1.00 97.06 111 VAL A CA 1
ATOM 859 C C . VAL A 1 111 ? 9.191 2.897 6.211 1.00 97.06 111 VAL A C 1
ATOM 861 O O . VAL A 1 111 ? 8.911 2.570 5.055 1.00 97.06 111 VAL A O 1
ATOM 864 N N . PRO A 1 112 ? 8.448 3.777 6.908 1.00 97.75 112 PRO A N 1
ATOM 865 C CA . PRO A 1 112 ? 7.357 4.522 6.294 1.00 97.75 112 PRO A CA 1
ATOM 866 C C . PRO A 1 112 ? 7.848 5.289 5.065 1.00 97.75 112 PRO A C 1
ATOM 868 O O . PRO A 1 112 ? 8.897 5.940 5.111 1.00 97.75 112 PRO A O 1
ATOM 871 N N . ALA A 1 113 ? 7.107 5.198 3.966 1.00 96.81 113 ALA A N 1
ATOM 872 C CA . ALA A 1 113 ? 7.516 5.749 2.683 1.00 96.81 113 ALA A CA 1
ATOM 873 C C . ALA A 1 113 ? 6.323 6.257 1.869 1.00 96.81 113 ALA A C 1
ATOM 875 O O . ALA A 1 113 ? 5.207 5.754 1.975 1.00 96.81 113 ALA A O 1
ATOM 876 N N . GLU A 1 114 ? 6.591 7.235 1.007 1.00 96.81 114 GLU A N 1
ATOM 877 C CA . GLU A 1 114 ? 5.650 7.720 0.000 1.00 96.81 114 GLU A CA 1
ATOM 878 C C . GLU A 1 114 ? 6.085 7.266 -1.398 1.00 96.81 114 GLU A C 1
ATOM 880 O O . GLU A 1 114 ? 7.256 6.959 -1.638 1.00 96.81 114 GLU A O 1
ATOM 885 N N . SER A 1 115 ? 5.127 7.231 -2.324 1.00 96.50 115 SER A N 1
ATOM 886 C CA . SER A 1 115 ? 5.377 6.948 -3.737 1.00 96.50 115 SER A CA 1
ATOM 887 C C . SER A 1 115 ? 5.662 8.252 -4.500 1.00 96.50 115 SER A C 1
ATOM 889 O O . SER A 1 115 ? 4.907 9.216 -4.341 1.00 96.50 115 SER A O 1
ATOM 891 N N . PRO A 1 116 ? 6.694 8.302 -5.364 1.00 96.62 116 PRO A N 1
ATOM 892 C CA . PRO A 1 116 ? 7.672 7.245 -5.625 1.00 96.62 116 PRO A CA 1
ATOM 893 C C . PRO A 1 116 ? 8.774 7.172 -4.554 1.00 96.62 116 PRO A C 1
ATOM 895 O O . PRO A 1 116 ? 9.306 8.194 -4.114 1.00 96.62 116 PRO A O 1
ATOM 898 N N . PHE A 1 117 ? 9.198 5.955 -4.212 1.00 95.56 117 PHE A N 1
ATOM 899 C CA . PHE A 1 117 ? 10.303 5.715 -3.283 1.00 95.56 117 PHE A CA 1
ATOM 900 C C . PHE A 1 117 ? 11.641 5.587 -4.021 1.00 95.56 117 PHE A C 1
ATOM 902 O O . PHE A 1 117 ? 11.750 4.856 -5.006 1.00 95.56 117 PHE A O 1
ATOM 909 N N . GLN A 1 118 ? 12.682 6.279 -3.546 1.00 93.31 118 GLN A N 1
ATOM 910 C CA . GLN A 1 118 ? 14.011 6.230 -4.166 1.00 93.31 118 GLN A CA 1
ATOM 911 C C . GLN A 1 118 ? 14.870 5.124 -3.559 1.00 93.31 118 GLN A C 1
ATOM 913 O O . GLN A 1 118 ? 15.169 5.143 -2.366 1.00 93.31 118 GLN A O 1
ATOM 918 N N . VAL A 1 119 ? 15.353 4.221 -4.406 1.00 91.31 119 VAL A N 1
ATOM 919 C CA . VAL A 1 119 ? 16.202 3.099 -4.010 1.00 91.31 119 VAL A CA 1
ATOM 920 C C . VAL A 1 119 ? 17.603 3.302 -4.585 1.00 91.31 119 VAL A C 1
ATOM 922 O O . VAL A 1 119 ? 17.764 3.342 -5.811 1.00 91.31 119 VAL A O 1
ATOM 925 N N . PRO A 1 120 ? 18.634 3.455 -3.733 1.00 87.25 120 PRO A N 1
ATOM 926 C CA . PRO A 1 120 ? 20.021 3.441 -4.178 1.00 87.25 120 PRO A CA 1
ATOM 927 C C . PRO A 1 120 ? 20.389 2.052 -4.713 1.00 87.25 120 PRO A C 1
ATOM 929 O O . PRO A 1 120 ? 20.243 1.064 -3.995 1.00 87.25 120 PRO A O 1
ATOM 932 N N . LEU A 1 121 ? 20.898 1.968 -5.944 1.00 83.69 121 LEU A N 1
ATOM 933 C CA . LEU A 1 121 ? 21.368 0.706 -6.522 1.00 83.69 121 LEU A CA 1
ATOM 934 C C . LEU A 1 121 ? 22.785 0.408 -6.024 1.00 83.69 121 LEU A C 1
ATOM 936 O O . LEU A 1 121 ? 23.775 0.666 -6.700 1.00 83.69 121 LEU A O 1
ATOM 940 N N . SER A 1 122 ? 22.885 -0.067 -4.782 1.00 79.06 122 SER A N 1
ATOM 941 C CA . SER A 1 122 ? 24.155 -0.499 -4.181 1.00 79.06 122 SER A CA 1
ATOM 942 C C . SER A 1 122 ? 24.559 -1.928 -4.560 1.00 79.06 122 SER A C 1
ATOM 944 O O . SER A 1 122 ? 25.664 -2.346 -4.226 1.00 79.06 122 SER A O 1
ATOM 946 N N . SER A 1 123 ? 23.656 -2.680 -5.193 1.00 80.50 123 SER A N 1
ATOM 947 C CA . SER A 1 123 ? 23.819 -4.076 -5.607 1.00 80.50 123 SER A CA 1
ATOM 948 C C . SER A 1 123 ? 22.978 -4.339 -6.858 1.00 80.50 123 SER A C 1
ATOM 950 O O . SER A 1 123 ? 21.963 -3.671 -7.070 1.00 80.50 123 SER A O 1
ATOM 952 N N . ASP A 1 124 ? 23.393 -5.318 -7.661 1.00 78.88 124 ASP A N 1
ATOM 953 C CA . ASP A 1 124 ? 22.731 -5.690 -8.917 1.00 78.88 124 ASP A CA 1
ATOM 954 C C . ASP A 1 124 ? 21.490 -6.581 -8.701 1.00 78.88 124 ASP A C 1
ATOM 956 O O . ASP A 1 124 ? 20.710 -6.767 -9.635 1.00 78.88 124 ASP A O 1
ATOM 960 N N . ASP A 1 125 ? 21.298 -7.127 -7.491 1.00 87.00 125 ASP A N 1
ATOM 961 C CA . ASP A 1 125 ? 20.205 -8.056 -7.152 1.00 87.00 125 ASP A CA 1
ATOM 962 C C . ASP A 1 125 ? 19.453 -7.626 -5.879 1.00 87.00 125 ASP A C 1
ATOM 964 O O . ASP A 1 125 ? 19.410 -8.324 -4.860 1.00 87.00 125 ASP A O 1
ATOM 968 N N . LEU A 1 126 ? 18.861 -6.428 -5.917 1.00 91.75 126 LEU A N 1
ATOM 969 C CA . LEU A 1 126 ? 18.005 -5.933 -4.841 1.00 91.75 126 LEU A CA 1
ATOM 970 C C . LEU A 1 126 ? 16.558 -6.411 -5.027 1.00 91.75 126 LEU A C 1
ATOM 972 O O . LEU A 1 126 ? 16.036 -6.530 -6.134 1.00 91.75 126 LEU A O 1
ATOM 976 N N . SER A 1 127 ? 15.869 -6.641 -3.916 1.00 93.69 127 SER A N 1
ATOM 977 C CA . SER A 1 127 ? 14.418 -6.790 -3.854 1.00 93.69 127 SER A CA 1
ATOM 978 C C . SER A 1 127 ? 13.850 -5.658 -3.017 1.00 93.69 127 SER A C 1
ATOM 980 O O . SER A 1 127 ? 14.238 -5.469 -1.863 1.00 93.69 127 SER A O 1
ATOM 982 N N . VAL A 1 128 ? 12.898 -4.934 -3.588 1.00 95.69 128 VAL A N 1
ATOM 983 C CA . VAL A 1 128 ? 12.124 -3.916 -2.880 1.00 95.69 128 VAL A CA 1
ATOM 984 C C . VAL A 1 128 ? 10.779 -4.521 -2.532 1.00 95.69 128 VAL A C 1
ATOM 986 O O . VAL A 1 128 ? 10.100 -5.059 -3.401 1.00 95.69 128 VAL A O 1
ATOM 989 N N . ILE A 1 129 ? 10.414 -4.464 -1.259 1.00 97.12 129 ILE A N 1
ATOM 990 C CA . ILE A 1 129 ? 9.164 -4.989 -0.723 1.00 97.12 129 ILE A CA 1
ATOM 991 C C . ILE A 1 129 ? 8.339 -3.789 -0.284 1.00 97.12 129 ILE A C 1
ATOM 993 O O . ILE A 1 129 ? 8.726 -3.068 0.635 1.00 97.12 129 ILE A O 1
ATOM 997 N N . VAL A 1 130 ? 7.223 -3.565 -0.966 1.00 98.25 130 VAL A N 1
ATOM 998 C CA . VAL A 1 130 ? 6.253 -2.526 -0.637 1.00 98.25 130 VAL A CA 1
ATOM 999 C C . VAL A 1 130 ? 5.158 -3.157 0.206 1.00 98.25 130 VAL A C 1
ATOM 1001 O O . VAL A 1 130 ? 4.464 -4.062 -0.255 1.00 98.25 130 VAL A O 1
ATOM 1004 N N . ARG A 1 131 ? 4.993 -2.658 1.424 1.00 98.44 131 ARG A N 1
ATOM 1005 C CA . ARG A 1 131 ? 3.912 -3.004 2.335 1.00 98.44 131 ARG A CA 1
ATOM 1006 C C . ARG A 1 131 ? 2.851 -1.917 2.299 1.00 98.44 131 ARG A C 1
ATOM 1008 O O . ARG A 1 131 ? 3.141 -0.776 2.644 1.00 98.44 131 ARG A O 1
ATOM 1015 N N . ALA A 1 132 ? 1.628 -2.265 1.929 1.00 98.56 132 ALA A N 1
ATOM 1016 C CA . ALA A 1 132 ? 0.461 -1.413 2.126 1.00 98.56 132 ALA A CA 1
ATOM 1017 C C . ALA A 1 132 ? -0.250 -1.814 3.424 1.00 98.56 132 ALA A C 1
ATOM 1019 O O . ALA A 1 132 ? -0.526 -3.001 3.622 1.00 98.56 132 ALA A O 1
ATOM 1020 N N . VAL A 1 133 ? -0.545 -0.834 4.279 1.00 98.44 133 VAL A N 1
ATOM 1021 C CA . VAL A 1 133 ? -1.297 -1.015 5.527 1.00 98.44 133 VAL A CA 1
ATOM 1022 C C . VAL A 1 133 ? -2.575 -0.187 5.447 1.00 98.44 133 VAL A C 1
ATOM 1024 O O . VAL A 1 133 ? -2.531 1.001 5.114 1.00 98.44 133 VAL A O 1
ATOM 1027 N N . ASP A 1 134 ? -3.720 -0.807 5.710 1.00 98.12 134 ASP A N 1
ATOM 1028 C CA . ASP A 1 134 ? -5.003 -0.105 5.789 1.00 98.12 134 ASP A CA 1
ATOM 1029 C C . ASP A 1 134 ? -5.290 0.436 7.202 1.00 98.12 134 ASP A C 1
ATOM 1031 O O . ASP A 1 134 ? -4.512 0.250 8.141 1.00 98.12 134 ASP A O 1
ATOM 1035 N N . LYS A 1 135 ? -6.415 1.138 7.368 1.00 96.50 135 LYS A N 1
ATOM 1036 C CA . LYS A 1 135 ? -6.795 1.731 8.664 1.00 96.50 135 LYS A CA 1
ATOM 1037 C C . LYS A 1 135 ? -7.335 0.721 9.672 1.00 96.50 135 LYS A C 1
ATOM 1039 O O . LYS A 1 135 ? -7.472 1.069 10.847 1.00 96.50 135 LYS A O 1
ATOM 1044 N N . ALA A 1 136 ? -7.671 -0.487 9.235 1.00 95.88 136 ALA A N 1
ATOM 1045 C CA . ALA A 1 136 ? -8.012 -1.605 10.104 1.00 95.88 136 ALA A CA 1
ATOM 1046 C C . ALA A 1 136 ? -6.770 -2.396 10.560 1.00 95.88 136 ALA A C 1
ATOM 1048 O O . ALA A 1 136 ? -6.852 -3.174 11.511 1.00 95.88 136 ALA A O 1
ATOM 1049 N N . GLY A 1 137 ? -5.608 -2.132 9.956 1.00 96.56 137 GLY A N 1
ATOM 1050 C CA . GLY A 1 137 ? -4.335 -2.781 10.241 1.00 96.56 137 GLY A CA 1
ATOM 1051 C C . GLY A 1 137 ? -4.081 -4.037 9.407 1.00 96.56 137 GLY A C 1
ATOM 1052 O O . GLY A 1 137 ? -3.136 -4.766 9.719 1.00 96.56 137 GLY A O 1
ATOM 1053 N N . ASN A 1 138 ? -4.879 -4.313 8.368 1.00 97.81 138 ASN A N 1
ATOM 1054 C CA . ASN A 1 138 ? -4.574 -5.402 7.448 1.00 97.81 138 ASN A CA 1
ATOM 1055 C C . ASN A 1 138 ? -3.433 -4.992 6.512 1.00 97.81 138 ASN A C 1
ATOM 1057 O O . ASN A 1 138 ? -3.223 -3.820 6.186 1.00 97.81 138 ASN A O 1
ATOM 1061 N N . ILE A 1 139 ? -2.659 -5.994 6.100 1.00 98.12 139 ILE A N 1
ATOM 1062 C CA . ILE A 1 139 ? -1.373 -5.801 5.438 1.00 98.12 139 ILE A CA 1
ATOM 1063 C C . ILE A 1 139 ? -1.356 -6.535 4.101 1.00 98.12 139 ILE A C 1
ATOM 1065 O O . ILE A 1 139 ? -1.759 -7.697 4.012 1.00 98.12 139 ILE A O 1
ATOM 1069 N N . ARG A 1 140 ? -0.800 -5.881 3.078 1.00 98.31 140 ARG A N 1
ATOM 1070 C CA . ARG A 1 140 ? -0.402 -6.523 1.824 1.00 98.31 140 ARG A CA 1
ATOM 1071 C C . ARG A 1 140 ? 1.026 -6.159 1.444 1.00 98.31 140 ARG A C 1
ATOM 1073 O O . ARG A 1 140 ? 1.316 -4.999 1.165 1.00 98.31 140 ARG A O 1
ATOM 1080 N N . ASP A 1 141 ? 1.873 -7.179 1.343 1.00 98.00 141 ASP A N 1
ATOM 1081 C CA . ASP A 1 141 ? 3.255 -7.053 0.881 1.00 98.00 141 ASP A CA 1
ATOM 1082 C C . ASP A 1 141 ? 3.355 -7.451 -0.604 1.00 98.00 141 ASP A C 1
ATOM 1084 O O . ASP A 1 141 ? 2.869 -8.511 -1.009 1.00 98.00 141 ASP A O 1
ATOM 1088 N N . VAL A 1 142 ? 4.004 -6.616 -1.420 1.00 97.94 142 VAL A N 1
ATOM 1089 C CA . VAL A 1 142 ? 4.324 -6.897 -2.829 1.00 97.94 142 VAL A CA 1
ATOM 1090 C C . VAL A 1 142 ? 5.799 -6.613 -3.082 1.00 97.94 142 VAL A C 1
ATOM 1092 O O . VAL A 1 142 ? 6.302 -5.534 -2.774 1.00 97.94 142 VAL A O 1
ATOM 1095 N N . SER A 1 143 ? 6.492 -7.581 -3.676 1.00 95.69 143 SER A N 1
ATOM 1096 C CA . SER A 1 143 ? 7.925 -7.490 -3.953 1.00 95.69 143 SER A CA 1
ATOM 1097 C C . SER A 1 143 ? 8.195 -7.236 -5.428 1.00 95.69 143 SER A C 1
ATOM 1099 O O . SER A 1 143 ? 7.570 -7.848 -6.294 1.00 95.69 143 SER A O 1
ATOM 1101 N N . ILE A 1 144 ? 9.191 -6.406 -5.715 1.00 94.19 144 ILE A N 1
ATOM 1102 C CA . ILE A 1 144 ? 9.712 -6.192 -7.059 1.00 94.19 144 ILE A CA 1
ATOM 1103 C C . ILE A 1 144 ? 11.240 -6.280 -7.058 1.00 94.19 144 ILE A C 1
ATOM 1105 O O . ILE A 1 144 ? 11.914 -5.748 -6.175 1.00 94.19 144 ILE A O 1
ATOM 1109 N N . ALA A 1 145 ? 11.788 -6.994 -8.041 1.00 92.06 145 ALA A N 1
ATOM 1110 C CA . ALA A 1 145 ? 13.230 -7.091 -8.220 1.00 92.06 145 ALA A CA 1
ATOM 1111 C C . ALA A 1 145 ? 13.750 -5.797 -8.853 1.00 92.06 145 ALA A C 1
ATOM 1113 O O . ALA A 1 145 ? 13.267 -5.371 -9.902 1.00 92.06 145 ALA A O 1
ATOM 1114 N N . VAL A 1 146 ? 14.746 -5.198 -8.214 1.00 88.75 146 VAL A N 1
ATOM 1115 C CA . VAL A 1 146 ? 15.429 -3.997 -8.672 1.00 88.75 146 VAL A CA 1
ATOM 1116 C C . VAL A 1 146 ? 16.889 -4.360 -8.904 1.00 88.75 146 VAL A C 1
ATOM 1118 O O . VAL A 1 146 ? 17.641 -4.593 -7.967 1.00 88.75 146 VAL A O 1
ATOM 1121 N N . GLY A 1 147 ? 17.288 -4.407 -10.167 1.00 81.44 147 GLY A N 1
ATOM 1122 C CA . GLY A 1 147 ? 18.688 -4.558 -10.558 1.00 81.44 147 GLY A CA 1
ATOM 1123 C C . GLY A 1 147 ? 19.141 -3.399 -11.429 1.00 81.44 147 GLY A C 1
ATOM 1124 O O . GLY A 1 147 ? 18.308 -2.601 -11.885 1.00 81.44 147 GLY A O 1
ATOM 1125 N N . SER A 1 148 ? 20.446 -3.324 -11.687 1.00 74.25 148 SER A N 1
ATOM 1126 C CA . SER A 1 148 ? 20.998 -2.350 -12.625 1.00 74.25 148 SER A CA 1
ATOM 1127 C C . SER A 1 148 ? 20.349 -2.510 -14.003 1.00 74.25 148 SER A C 1
ATOM 1129 O O . SER A 1 148 ? 20.273 -3.622 -14.543 1.00 74.25 148 SER A O 1
ATOM 1131 N N . PRO A 1 149 ? 19.835 -1.417 -14.594 1.00 70.31 149 PRO A N 1
ATOM 1132 C CA . PRO A 1 149 ? 19.167 -1.491 -15.878 1.00 70.31 149 PRO A CA 1
ATOM 1133 C C . PRO A 1 149 ? 20.172 -1.919 -16.947 1.00 70.31 149 PRO A C 1
ATOM 1135 O O . PRO A 1 149 ? 21.245 -1.335 -17.093 1.00 70.31 149 PRO A O 1
ATOM 1138 N N . SER A 1 150 ? 19.821 -2.915 -17.762 1.00 67.44 150 SER A N 1
ATOM 1139 C CA . SER A 1 150 ? 20.665 -3.282 -18.899 1.00 67.44 150 SER A CA 1
ATOM 1140 C C . SER A 1 150 ? 20.731 -2.105 -19.880 1.00 67.44 150 SER A C 1
ATOM 1142 O O . SER A 1 150 ? 19.739 -1.816 -20.552 1.00 67.44 150 SER A O 1
ATOM 1144 N N . LEU A 1 151 ? 21.886 -1.444 -20.007 1.00 67.19 151 LEU A N 1
ATOM 1145 C CA . LEU A 1 151 ? 22.048 -0.286 -20.900 1.00 67.19 151 LEU A CA 1
ATOM 1146 C C . LEU A 1 151 ? 21.625 -0.606 -22.344 1.00 67.19 151 LEU A C 1
ATOM 1148 O O . LEU A 1 151 ? 20.960 0.199 -22.992 1.00 67.19 151 LEU A O 1
ATOM 1152 N N . VAL A 1 152 ? 21.935 -1.817 -22.823 1.00 69.06 152 VAL A N 1
ATOM 1153 C CA . VAL A 1 152 ? 21.538 -2.296 -24.157 1.00 69.06 152 VAL A CA 1
ATOM 1154 C C . VAL A 1 152 ? 20.025 -2.505 -24.253 1.00 69.06 152 VAL A C 1
ATOM 1156 O O . VAL A 1 152 ? 19.402 -2.022 -25.196 1.00 69.06 152 VAL A O 1
ATOM 1159 N N . GLY A 1 153 ? 19.412 -3.195 -23.287 1.00 69.31 153 GLY A N 1
ATOM 1160 C CA . GLY A 1 153 ? 17.973 -3.474 -23.308 1.00 69.31 153 GLY A CA 1
ATOM 1161 C C . GLY A 1 153 ? 17.127 -2.205 -23.196 1.00 69.31 153 GLY A C 1
ATOM 1162 O O . GLY A 1 153 ? 16.155 -2.049 -23.937 1.00 69.31 153 GLY A O 1
ATOM 1163 N N . THR A 1 154 ? 17.531 -1.266 -22.336 1.00 71.50 154 THR A N 1
ATOM 1164 C CA . THR A 1 154 ? 16.878 0.041 -22.195 1.00 71.50 154 THR A CA 1
ATOM 1165 C C . THR A 1 154 ? 17.045 0.869 -23.467 1.00 71.50 154 THR A C 1
ATOM 1167 O O . THR A 1 154 ? 16.067 1.404 -23.983 1.00 71.50 154 THR A O 1
ATOM 1170 N N . PHE A 1 155 ? 18.246 0.907 -24.056 1.00 73.38 155 PHE A N 1
ATOM 1171 C CA . PHE A 1 155 ? 18.473 1.592 -25.331 1.00 73.38 155 PHE A CA 1
ATOM 1172 C C . PHE A 1 155 ? 17.602 1.022 -26.462 1.00 73.38 155 PHE A C 1
ATOM 1174 O O . PHE A 1 155 ? 16.994 1.794 -27.204 1.00 73.38 155 PHE A O 1
ATOM 1181 N N . LEU A 1 156 ? 17.491 -0.308 -26.576 1.00 76.94 156 LEU A N 1
ATOM 1182 C CA . LEU A 1 156 ? 16.642 -0.962 -27.578 1.00 76.94 156 LEU A CA 1
ATOM 1183 C C . LEU A 1 156 ? 15.159 -0.637 -27.378 1.00 76.94 156 LEU A C 1
ATOM 1185 O O . LEU A 1 156 ? 14.492 -0.309 -28.354 1.00 76.94 156 LEU A O 1
ATOM 1189 N N . LYS A 1 157 ? 14.641 -0.704 -26.143 1.00 77.69 157 LYS A N 1
ATOM 1190 C CA . LYS A 1 157 ? 13.234 -0.378 -25.849 1.00 77.69 157 LYS A CA 1
ATOM 1191 C C . LYS A 1 157 ? 12.918 1.084 -26.164 1.00 77.69 157 LYS A C 1
ATOM 1193 O O . LYS A 1 157 ? 11.960 1.354 -26.883 1.00 77.69 157 LYS A O 1
ATOM 1198 N N . ASN A 1 158 ? 13.749 2.014 -25.694 1.00 80.50 158 ASN A N 1
ATOM 1199 C CA . ASN A 1 158 ? 13.517 3.449 -25.870 1.00 80.50 158 ASN A CA 1
ATOM 1200 C C . ASN A 1 158 ? 13.652 3.894 -27.334 1.00 80.50 158 ASN A C 1
ATOM 1202 O O . ASN A 1 158 ? 12.977 4.830 -27.755 1.00 80.50 158 ASN A O 1
ATOM 1206 N N . ASN A 1 159 ? 14.496 3.222 -28.123 1.00 86.19 159 ASN A N 1
ATOM 1207 C CA . ASN A 1 159 ? 14.735 3.562 -29.527 1.00 86.19 159 ASN A CA 1
ATOM 1208 C C . ASN A 1 159 ? 14.081 2.585 -30.512 1.00 86.19 159 ASN A C 1
ATOM 1210 O O . ASN A 1 159 ? 14.367 2.658 -31.706 1.00 86.19 159 ASN A O 1
ATOM 1214 N N . LEU A 1 160 ? 13.195 1.692 -30.053 1.00 91.56 160 LEU A N 1
ATOM 1215 C CA . LEU A 1 160 ? 12.629 0.617 -30.874 1.00 91.56 160 LEU A CA 1
ATOM 1216 C C . LEU A 1 160 ? 11.991 1.147 -32.163 1.00 91.56 160 LEU A C 1
ATOM 1218 O O . LEU A 1 160 ? 12.220 0.599 -33.239 1.00 91.56 160 LEU A O 1
ATOM 1222 N N . VAL A 1 161 ? 11.237 2.245 -32.065 1.00 92.88 161 VAL A N 1
ATOM 1223 C CA . VAL A 1 161 ? 10.564 2.875 -33.211 1.00 92.88 161 VAL A CA 1
ATOM 1224 C C . VAL A 1 161 ? 11.575 3.429 -34.217 1.00 92.88 161 VAL A C 1
ATOM 1226 O O . VAL A 1 161 ? 11.426 3.202 -35.415 1.00 92.88 161 VAL A O 1
ATOM 1229 N N . TYR A 1 162 ? 12.628 4.107 -33.753 1.00 93.75 162 TYR A N 1
ATOM 1230 C CA . TYR A 1 162 ? 13.669 4.657 -34.627 1.00 93.75 162 TYR A CA 1
ATOM 1231 C C . TYR A 1 162 ? 14.524 3.561 -35.266 1.00 93.75 162 TYR A C 1
ATOM 1233 O O . TYR A 1 162 ? 14.837 3.645 -36.450 1.00 93.75 162 TYR A O 1
ATOM 1241 N N . ILE A 1 163 ? 14.862 2.515 -34.509 1.00 92.62 163 ILE A N 1
ATOM 1242 C CA . ILE A 1 163 ? 15.587 1.343 -35.009 1.00 92.62 163 ILE A CA 1
ATOM 1243 C C . ILE A 1 163 ? 14.752 0.643 -36.088 1.00 92.62 163 ILE A C 1
ATOM 1245 O O . ILE A 1 163 ? 15.265 0.356 -37.168 1.00 92.62 163 ILE A O 1
ATOM 1249 N N . LEU A 1 164 ? 13.454 0.430 -35.842 1.00 95.50 164 LEU A N 1
ATOM 1250 C CA . LEU A 1 164 ? 12.544 -0.157 -36.824 1.00 95.50 164 LEU A CA 1
ATOM 1251 C C . LEU A 1 164 ? 12.424 0.724 -38.077 1.00 95.50 164 LEU A C 1
ATOM 1253 O O . LEU A 1 164 ? 12.516 0.215 -39.192 1.00 95.50 164 LEU A O 1
ATOM 1257 N N . ALA A 1 165 ? 12.290 2.043 -37.910 1.00 95.62 165 ALA A N 1
ATOM 1258 C CA . ALA A 1 165 ? 12.254 2.992 -39.020 1.00 95.62 165 ALA A CA 1
ATOM 1259 C C . ALA A 1 165 ? 13.554 2.976 -39.843 1.00 95.62 165 ALA A C 1
ATOM 1261 O O . ALA A 1 165 ? 13.494 2.983 -41.072 1.00 95.62 165 ALA A O 1
ATOM 1262 N N . LEU A 1 166 ? 14.720 2.894 -39.192 1.00 96.25 166 LEU A N 1
ATOM 1263 C CA . LEU A 1 166 ? 16.023 2.793 -39.852 1.00 96.25 166 LEU A CA 1
ATOM 1264 C C . LEU A 1 166 ? 16.149 1.493 -40.657 1.00 96.25 166 LEU A C 1
ATOM 1266 O O . LEU A 1 166 ? 16.623 1.529 -41.790 1.00 96.25 166 LEU A O 1
ATOM 1270 N N . ILE A 1 167 ? 15.696 0.361 -40.107 1.00 96.31 167 ILE A N 1
ATOM 1271 C CA . ILE A 1 167 ? 15.695 -0.937 -40.802 1.00 96.31 167 ILE A CA 1
ATOM 1272 C C . ILE A 1 167 ? 14.793 -0.882 -42.041 1.00 96.31 167 ILE A C 1
ATOM 1274 O O . ILE A 1 167 ? 15.208 -1.301 -43.122 1.00 96.31 167 ILE A O 1
ATOM 1278 N N . ILE A 1 168 ? 13.584 -0.326 -41.909 1.00 96.81 168 ILE A N 1
ATOM 1279 C CA . ILE A 1 168 ? 12.654 -0.148 -43.033 1.00 96.81 168 ILE A CA 1
ATOM 1280 C C . ILE A 1 168 ? 13.277 0.760 -44.099 1.00 96.81 168 ILE A C 1
ATOM 1282 O O . ILE A 1 168 ? 13.272 0.420 -45.282 1.00 96.81 168 ILE A O 1
ATOM 1286 N N . PHE A 1 169 ? 13.856 1.891 -43.689 1.00 97.06 169 PHE A N 1
ATOM 1287 C CA . PHE A 1 169 ? 14.513 2.828 -44.594 1.00 97.06 169 PHE A CA 1
ATOM 1288 C C . PHE A 1 169 ? 15.693 2.183 -45.330 1.00 97.06 169 PHE A C 1
ATOM 1290 O O . PHE A 1 169 ? 15.793 2.306 -46.549 1.00 97.06 169 PHE A O 1
ATOM 1297 N N . ALA A 1 170 ? 16.550 1.446 -44.620 1.00 96.31 170 ALA A N 1
ATOM 1298 C CA . ALA A 1 170 ? 17.672 0.726 -45.213 1.00 96.31 170 ALA A CA 1
ATOM 1299 C C . ALA A 1 170 ? 17.201 -0.348 -46.208 1.00 96.31 170 ALA A C 1
ATOM 1301 O O . ALA A 1 170 ? 17.778 -0.475 -47.288 1.00 96.31 170 ALA A O 1
ATOM 1302 N N . GLY A 1 171 ? 16.121 -1.070 -45.893 1.00 95.94 171 GLY A N 1
ATOM 1303 C CA . GLY A 1 171 ? 15.500 -2.033 -46.805 1.00 95.94 171 GLY A CA 1
ATOM 1304 C C . GLY A 1 171 ? 14.959 -1.378 -48.079 1.00 95.94 171 GLY A C 1
ATOM 1305 O O . GLY A 1 171 ? 15.216 -1.864 -49.181 1.00 95.94 171 GLY A O 1
ATOM 1306 N N . LEU A 1 172 ? 14.273 -0.238 -47.953 1.00 96.38 172 LEU A N 1
ATOM 1307 C CA . LEU A 1 172 ? 13.774 0.533 -49.098 1.00 96.38 172 LEU A CA 1
ATOM 1308 C C . LEU A 1 172 ? 14.919 1.097 -49.945 1.00 96.38 172 LEU A C 1
ATOM 1310 O O . LEU A 1 172 ? 14.890 0.972 -51.167 1.00 96.38 172 LEU A O 1
ATOM 1314 N N . ALA A 1 173 ? 15.949 1.667 -49.316 1.00 94.56 173 ALA A N 1
ATOM 1315 C CA . ALA A 1 173 ? 17.136 2.160 -50.008 1.00 94.56 173 ALA A CA 1
ATOM 1316 C C . ALA A 1 173 ? 17.860 1.028 -50.755 1.00 94.56 173 ALA A C 1
ATOM 1318 O O . ALA A 1 173 ? 18.241 1.199 -51.914 1.00 94.56 173 ALA A O 1
ATOM 1319 N N . GLY A 1 174 ? 17.982 -0.147 -50.130 1.00 93.62 174 GLY A N 1
ATOM 1320 C CA . GLY A 1 174 ? 18.519 -1.352 -50.757 1.00 93.62 174 GLY A CA 1
ATOM 1321 C C . GLY A 1 174 ? 17.696 -1.804 -51.964 1.00 93.62 174 GLY A C 1
ATOM 1322 O O . GLY A 1 174 ? 18.267 -2.126 -53.004 1.00 93.62 174 GLY A O 1
ATOM 1323 N N . LEU A 1 175 ? 16.364 -1.759 -51.876 1.00 92.38 175 LEU A N 1
ATOM 1324 C CA . LEU A 1 175 ? 15.470 -2.085 -52.989 1.00 92.38 175 LEU A CA 1
ATOM 1325 C C . LEU A 1 175 ? 15.607 -1.083 -54.141 1.00 92.38 175 LEU A C 1
ATOM 1327 O O . LEU A 1 175 ? 15.700 -1.491 -55.297 1.00 92.38 175 LEU A O 1
ATOM 1331 N N . VAL A 1 176 ? 15.673 0.216 -53.843 1.00 90.75 176 VAL A N 1
ATOM 1332 C CA . VAL A 1 176 ? 15.895 1.265 -54.851 1.00 90.75 176 VAL A CA 1
ATOM 1333 C C . VAL A 1 176 ? 17.254 1.086 -55.520 1.00 90.75 176 VAL A C 1
ATOM 1335 O O . VAL A 1 176 ? 17.341 1.134 -56.744 1.00 90.75 176 VAL A O 1
ATOM 1338 N N . PHE A 1 177 ? 18.308 0.822 -54.747 1.00 90.00 177 PHE A N 1
ATOM 1339 C CA . PHE A 1 177 ? 19.634 0.536 -55.287 1.00 90.00 177 PHE A CA 1
ATOM 1340 C C . PHE A 1 177 ? 19.618 -0.710 -56.179 1.00 90.00 177 PHE A C 1
ATOM 1342 O O . PHE A 1 177 ? 20.114 -0.665 -57.304 1.00 90.00 177 PHE A O 1
ATOM 1349 N N . HIS A 1 178 ? 18.985 -1.795 -55.726 1.00 86.75 178 HIS A N 1
ATOM 1350 C CA . HIS A 1 178 ? 18.812 -3.015 -56.510 1.00 86.75 178 HIS A CA 1
ATOM 1351 C C . HIS A 1 178 ? 18.050 -2.752 -57.815 1.00 86.75 178 HIS A C 1
ATOM 1353 O O . HIS A 1 178 ? 18.468 -3.219 -58.871 1.00 86.75 178 HIS A O 1
ATOM 1359 N N . TYR A 1 179 ? 16.981 -1.956 -57.774 1.00 88.00 179 TYR A N 1
ATOM 1360 C CA . TYR A 1 179 ? 16.216 -1.573 -58.956 1.00 88.00 179 TYR A CA 1
ATOM 1361 C C . TYR A 1 179 ? 17.051 -0.728 -59.926 1.00 88.00 179 TYR A C 1
ATOM 1363 O O . TYR A 1 179 ? 17.119 -1.036 -61.115 1.00 88.00 179 TYR A O 1
ATOM 1371 N N . LEU A 1 180 ? 17.735 0.308 -59.434 1.00 85.12 180 LEU A N 1
ATOM 1372 C CA . LEU A 1 180 ? 18.544 1.201 -60.261 1.00 85.12 180 LEU A CA 1
ATOM 1373 C C . LEU A 1 180 ? 19.728 0.466 -60.892 1.00 85.12 180 LEU A C 1
ATOM 1375 O O . LEU A 1 180 ? 19.919 0.557 -62.104 1.00 85.12 180 LEU A O 1
ATOM 1379 N N . VAL A 1 181 ? 20.497 -0.286 -60.104 1.00 81.06 181 VAL A N 1
ATOM 1380 C CA . VAL A 1 181 ? 21.696 -0.998 -60.566 1.00 81.06 181 VAL A CA 1
ATOM 1381 C C . VAL A 1 181 ? 21.330 -2.246 -61.358 1.00 81.06 181 VAL A C 1
ATOM 1383 O O . VAL A 1 181 ? 21.866 -2.437 -62.446 1.00 81.06 181 VAL A O 1
ATOM 1386 N N . GLY A 1 182 ? 20.369 -3.047 -60.899 1.00 68.88 182 GLY A N 1
ATOM 1387 C CA . GLY A 1 182 ? 19.870 -4.210 -61.635 1.00 68.88 182 GLY A CA 1
ATOM 1388 C C . GLY A 1 182 ? 19.333 -3.814 -63.008 1.00 68.88 182 GLY A C 1
ATOM 1389 O O . GLY A 1 182 ? 19.731 -4.382 -64.024 1.00 68.88 182 GLY A O 1
ATOM 1390 N N . HIS A 1 183 ? 18.533 -2.747 -63.086 1.00 67.06 183 HIS A N 1
ATOM 1391 C CA . HIS A 1 183 ? 18.043 -2.240 -64.366 1.00 67.06 183 HIS A CA 1
ATOM 1392 C C . HIS A 1 183 ? 19.140 -1.530 -65.189 1.00 67.06 183 HIS A C 1
ATOM 1394 O O . HIS A 1 183 ? 19.042 -1.444 -66.419 1.00 67.06 183 HIS A O 1
ATOM 1400 N N . HIS A 1 184 ? 20.194 -0.985 -64.576 1.00 65.44 184 HIS A N 1
ATOM 1401 C CA . HIS A 1 184 ? 21.322 -0.414 -65.321 1.00 65.44 184 HIS A CA 1
ATOM 1402 C C . HIS A 1 184 ? 22.194 -1.510 -65.947 1.00 65.44 184 HIS A C 1
ATOM 1404 O O . HIS A 1 184 ? 22.484 -1.444 -67.139 1.00 65.44 184 HIS A O 1
ATOM 1410 N N . ILE A 1 185 ? 22.503 -2.566 -65.193 1.00 66.00 185 ILE A N 1
ATOM 1411 C CA . ILE A 1 185 ? 23.269 -3.730 -65.655 1.00 66.00 185 ILE A CA 1
ATOM 1412 C C . ILE A 1 185 ? 22.519 -4.467 -66.771 1.00 66.00 185 ILE A C 1
ATOM 1414 O O . ILE A 1 185 ? 23.103 -4.742 -67.817 1.00 66.00 185 ILE A O 1
ATOM 1418 N N . ILE A 1 186 ? 21.209 -4.699 -66.621 1.00 64.56 186 ILE A N 1
ATOM 1419 C CA . ILE A 1 186 ? 20.379 -5.333 -67.663 1.00 64.56 186 ILE A CA 1
ATOM 1420 C C . ILE A 1 186 ? 20.382 -4.515 -68.966 1.00 64.56 186 ILE A C 1
ATOM 1422 O O . ILE A 1 186 ? 20.412 -5.081 -70.061 1.00 64.56 186 ILE A O 1
ATOM 1426 N N . ARG A 1 187 ? 20.385 -3.178 -68.873 1.00 66.31 187 ARG A N 1
ATOM 1427 C CA . ARG A 1 187 ? 20.459 -2.301 -70.053 1.00 66.31 187 ARG A CA 1
ATOM 1428 C C . ARG A 1 187 ? 21.801 -2.408 -70.781 1.00 66.31 187 ARG A C 1
ATOM 1430 O O . ARG A 1 187 ? 21.802 -2.403 -72.010 1.00 66.31 187 ARG A O 1
ATOM 1437 N N . TYR A 1 188 ? 22.917 -2.521 -70.063 1.00 69.31 188 TYR A N 1
ATOM 1438 C CA . TYR A 1 188 ? 24.225 -2.720 -70.697 1.00 69.31 188 TYR A CA 1
ATOM 1439 C C . TYR A 1 188 ? 24.379 -4.116 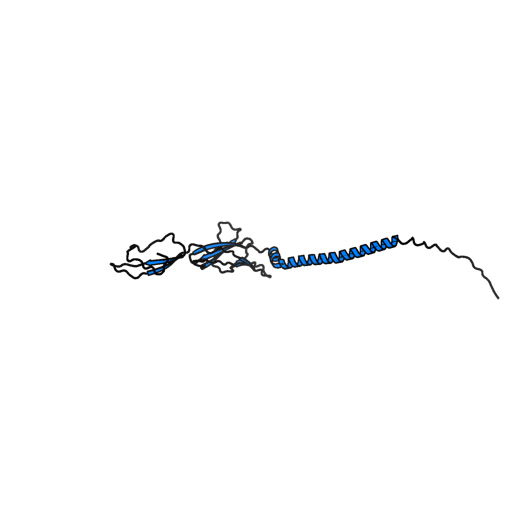-71.292 1.00 69.31 188 TYR A C 1
ATOM 1441 O O . TYR A 1 188 ? 24.897 -4.235 -72.399 1.00 69.31 188 TYR A O 1
ATOM 1449 N N . LEU A 1 189 ? 23.862 -5.151 -70.623 1.00 69.38 189 LEU A N 1
ATOM 1450 C CA . LEU A 1 189 ? 23.889 -6.515 -71.151 1.00 69.38 189 LEU A CA 1
ATOM 1451 C C . LEU A 1 189 ? 23.130 -6.623 -72.482 1.00 69.38 189 LEU A C 1
ATOM 1453 O O . LEU A 1 189 ? 23.647 -7.203 -73.430 1.00 69.38 189 LEU A O 1
ATOM 1457 N N . ARG A 1 190 ? 21.937 -6.014 -72.591 1.00 71.94 190 ARG A N 1
ATOM 1458 C CA . ARG A 1 190 ? 21.188 -5.983 -73.862 1.00 71.94 190 ARG A CA 1
ATOM 1459 C C . ARG A 1 190 ? 21.962 -5.296 -74.982 1.00 71.94 190 ARG A C 1
ATOM 1461 O O . ARG A 1 190 ? 22.036 -5.842 -76.074 1.00 71.94 190 ARG A O 1
ATOM 1468 N N . LYS A 1 191 ? 22.574 -4.140 -74.706 1.00 74.12 191 LYS A N 1
ATOM 1469 C CA . LYS A 1 191 ? 23.388 -3.428 -75.704 1.00 74.12 191 LYS A CA 1
ATOM 1470 C C . LYS A 1 191 ? 24.614 -4.231 -76.138 1.00 74.12 191 LYS A C 1
ATOM 1472 O O . LYS A 1 191 ? 24.949 -4.218 -77.315 1.00 74.12 191 LYS A O 1
ATOM 1477 N N . ALA A 1 192 ? 25.269 -4.933 -75.216 1.00 75.88 192 ALA A N 1
ATOM 1478 C CA . ALA A 1 192 ? 26.400 -5.795 -75.546 1.00 75.88 192 ALA A CA 1
ATOM 1479 C C . ALA A 1 192 ? 25.974 -6.963 -76.453 1.00 75.88 192 ALA A C 1
ATOM 1481 O O . ALA A 1 192 ? 26.635 -7.233 -77.450 1.00 75.88 192 ALA A O 1
ATOM 1482 N N . VAL A 1 193 ? 24.833 -7.599 -76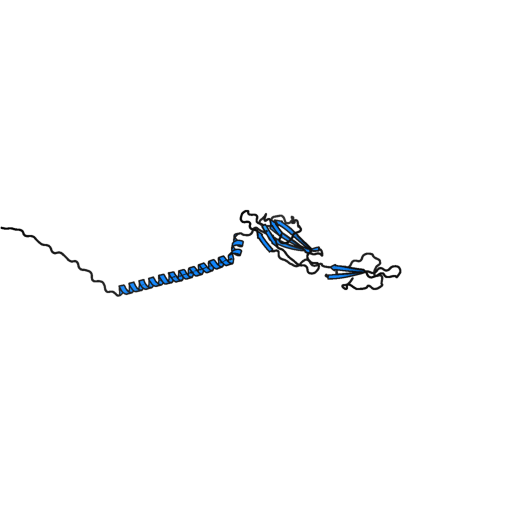.165 1.00 78.38 193 VAL A N 1
ATOM 1483 C CA . VAL A 1 193 ? 24.274 -8.670 -77.008 1.00 78.38 193 VAL A CA 1
ATOM 1484 C C . VAL A 1 193 ? 23.885 -8.154 -78.399 1.00 78.38 193 VAL A C 1
ATOM 1486 O O . VAL A 1 193 ? 24.175 -8.812 -79.394 1.00 78.38 193 VAL A O 1
ATOM 1489 N N . GLU A 1 194 ? 23.282 -6.967 -78.492 1.00 81.94 194 GLU A N 1
ATOM 1490 C CA . GLU A 1 194 ? 22.950 -6.338 -79.779 1.00 81.94 194 GLU A CA 1
ATOM 1491 C C . GLU A 1 194 ? 24.196 -6.008 -80.614 1.00 81.94 194 GLU A C 1
ATOM 1493 O O . GLU A 1 194 ? 24.172 -6.177 -81.832 1.00 81.94 194 GLU A O 1
ATOM 1498 N N . LEU A 1 195 ? 25.288 -5.562 -79.983 1.00 80.00 195 LEU A N 1
ATOM 1499 C CA . LEU A 1 195 ? 26.551 -5.283 -80.674 1.00 80.00 195 LEU A CA 1
ATOM 1500 C C . LEU A 1 195 ? 27.190 -6.561 -81.228 1.00 80.00 195 LEU A C 1
ATOM 1502 O O . LEU A 1 195 ? 27.550 -6.582 -82.401 1.00 80.00 195 LEU A O 1
ATOM 1506 N N . VAL A 1 196 ? 27.231 -7.640 -80.441 1.00 77.75 196 VAL A N 1
ATOM 1507 C CA . VAL A 1 196 ? 27.754 -8.945 -80.887 1.00 77.75 196 VAL A CA 1
ATOM 1508 C C . VAL A 1 196 ? 26.932 -9.504 -82.055 1.00 77.75 196 VAL A C 1
ATOM 1510 O O . VAL A 1 196 ? 27.489 -9.913 -83.069 1.00 77.75 196 VAL A O 1
ATOM 1513 N N . GLN A 1 197 ? 25.599 -9.437 -81.979 1.00 76.50 197 GLN A N 1
ATOM 1514 C CA . GLN A 1 197 ? 24.727 -9.873 -83.079 1.00 76.50 197 GLN A CA 1
ATOM 1515 C C . GLN A 1 197 ? 24.862 -9.017 -84.343 1.00 76.50 197 GLN A C 1
ATOM 1517 O O . GLN A 1 197 ? 24.564 -9.484 -85.444 1.00 76.50 197 GLN A O 1
ATOM 1522 N N . LYS A 1 198 ? 25.253 -7.747 -84.202 1.00 75.06 198 LYS A N 1
ATOM 1523 C CA . LYS A 1 198 ? 25.494 -6.850 -85.334 1.00 75.06 198 LYS A CA 1
ATOM 1524 C C . LYS A 1 198 ? 26.836 -7.150 -86.004 1.00 75.06 198 LYS A C 1
ATOM 1526 O O . LYS A 1 198 ? 26.917 -7.046 -87.223 1.00 75.06 198 LYS A O 1
ATOM 1531 N N . GLU A 1 199 ? 27.839 -7.542 -85.228 1.00 66.19 199 GLU A N 1
ATOM 1532 C CA . GLU A 1 199 ? 29.180 -7.906 -85.694 1.00 66.19 199 GLU A CA 1
ATOM 1533 C C . GLU A 1 199 ? 29.187 -9.260 -86.423 1.00 66.19 199 GLU A C 1
ATOM 1535 O O . GLU A 1 199 ? 29.723 -9.351 -87.521 1.00 66.19 199 GLU A O 1
ATOM 1540 N N . GLU A 1 200 ? 28.449 -10.261 -85.927 1.00 66.81 200 GLU A N 1
ATOM 1541 C CA . GLU A 1 200 ? 28.242 -11.543 -86.633 1.00 66.81 200 GLU A CA 1
ATOM 1542 C C . GLU A 1 200 ? 27.490 -11.405 -87.974 1.00 66.81 200 GLU A C 1
ATOM 1544 O O . GLU A 1 200 ? 27.535 -12.303 -88.815 1.00 66.81 200 GLU A O 1
ATOM 1549 N N . ARG A 1 201 ? 26.783 -10.288 -88.195 1.00 65.12 201 ARG A N 1
ATOM 1550 C CA . ARG A 1 201 ? 26.050 -10.005 -89.442 1.00 65.12 201 ARG A CA 1
ATOM 1551 C C . ARG A 1 201 ? 26.845 -9.175 -90.456 1.00 65.12 201 ARG A C 1
ATOM 1553 O O . ARG A 1 201 ? 26.323 -8.927 -91.544 1.00 65.12 201 ARG A O 1
ATOM 1560 N N . MET A 1 202 ? 28.065 -8.734 -90.137 1.00 57.84 202 MET A N 1
ATOM 1561 C CA . MET A 1 202 ? 28.935 -8.038 -91.091 1.00 57.84 202 MET A CA 1
ATOM 1562 C C . MET A 1 202 ? 29.875 -9.041 -91.785 1.00 57.84 202 MET A C 1
ATOM 1564 O O . MET A 1 202 ? 30.522 -9.831 -91.101 1.00 57.84 202 MET A O 1
ATOM 1568 N N . PRO A 1 203 ? 29.974 -9.054 -93.130 1.00 57.81 203 PRO A N 1
ATOM 1569 C CA . PRO A 1 203 ? 30.940 -9.905 -93.825 1.00 57.81 203 PRO A CA 1
ATOM 1570 C C . PRO A 1 203 ? 32.388 -9.447 -93.546 1.00 57.81 203 PRO A C 1
ATOM 1572 O O . PRO A 1 203 ? 32.593 -8.263 -93.262 1.00 57.81 203 PRO A O 1
ATOM 1575 N N . PRO A 1 204 ? 33.394 -10.344 -93.641 1.00 55.91 204 PRO A N 1
ATOM 1576 C CA . PRO A 1 204 ? 34.777 -10.037 -93.276 1.00 55.91 204 PRO A CA 1
ATOM 1577 C C . PRO A 1 204 ? 35.304 -8.840 -94.072 1.00 55.91 204 PRO A C 1
ATOM 1579 O O . PRO A 1 204 ? 35.190 -8.803 -95.299 1.00 55.91 204 PRO A O 1
ATOM 1582 N N . GLN A 1 205 ? 35.872 -7.859 -93.371 1.00 50.84 205 GLN A N 1
ATOM 1583 C CA . GLN A 1 205 ? 36.515 -6.703 -93.988 1.00 50.84 205 GLN A CA 1
ATOM 1584 C C . GLN A 1 205 ? 37.708 -7.170 -94.830 1.00 50.84 205 GLN A C 1
ATOM 1586 O O . GLN A 1 205 ? 38.593 -7.861 -94.331 1.00 50.84 205 GLN A O 1
ATOM 1591 N N . ALA A 1 206 ? 37.706 -6.796 -96.111 1.00 48.47 206 ALA A N 1
ATOM 1592 C CA . ALA A 1 206 ? 38.774 -7.108 -97.047 1.00 48.47 206 ALA A CA 1
ATOM 1593 C C . ALA A 1 206 ? 40.108 -6.502 -96.578 1.00 48.47 206 ALA A C 1
ATOM 1595 O O . ALA A 1 206 ? 40.250 -5.289 -96.407 1.00 48.47 206 ALA A O 1
ATOM 1596 N N . GLU A 1 207 ? 41.056 -7.405 -96.377 1.00 46.38 207 GLU A N 1
ATOM 1597 C CA . GLU A 1 207 ? 42.467 -7.216 -96.076 1.00 46.38 207 GLU A CA 1
ATOM 1598 C C . GLU A 1 207 ? 43.115 -6.218 -97.057 1.00 46.38 207 GLU A C 1
ATOM 1600 O O . GLU A 1 207 ? 43.031 -6.379 -98.276 1.00 46.38 207 GLU A O 1
ATOM 1605 N N . HIS A 1 208 ? 43.716 -5.143 -96.532 1.00 48.78 208 HIS A N 1
ATOM 1606 C CA . HIS A 1 208 ? 44.518 -4.208 -97.326 1.00 48.78 208 HIS A CA 1
ATOM 1607 C C . HIS A 1 208 ? 45.789 -4.916 -97.815 1.00 48.78 208 HIS A C 1
ATOM 1609 O O . HIS A 1 208 ? 46.614 -5.346 -97.012 1.00 48.78 208 HIS A O 1
ATOM 1615 N N . ALA A 1 209 ? 45.930 -5.026 -99.137 1.00 46.56 209 ALA A N 1
ATOM 1616 C CA . ALA A 1 209 ? 47.115 -5.544 -99.814 1.00 46.56 209 ALA A CA 1
ATOM 1617 C C . ALA A 1 209 ? 48.315 -4.572 -99.689 1.00 46.56 209 ALA A C 1
ATOM 1619 O O . ALA A 1 209 ? 48.100 -3.359 -99.622 1.00 46.56 209 ALA A O 1
ATOM 1620 N N . PRO A 1 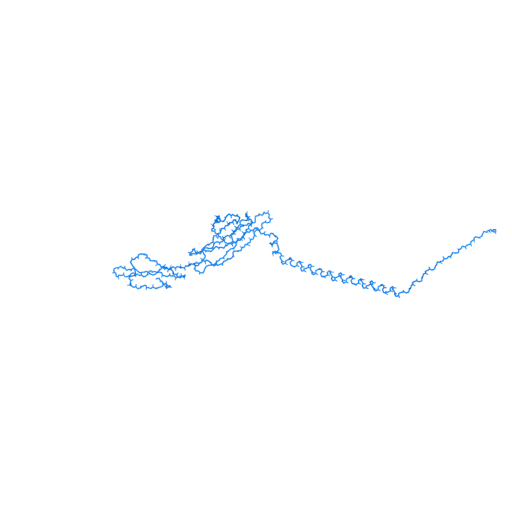210 ? 49.568 -5.067 -99.672 1.00 50.59 210 PRO A N 1
ATOM 1621 C CA . PRO A 1 210 ? 50.759 -4.231 -99.537 1.00 50.59 210 PRO A CA 1
ATOM 1622 C C . PRO A 1 210 ? 51.160 -3.593 -100.881 1.00 50.59 210 PRO A C 1
ATOM 1624 O O . PRO A 1 210 ? 51.198 -4.274 -101.905 1.00 50.59 210 PRO A O 1
ATOM 1627 N N . GLU A 1 211 ? 51.492 -2.299 -100.876 1.00 51.88 211 GLU A N 1
ATOM 1628 C CA . GLU A 1 211 ? 52.186 -1.638 -101.992 1.00 51.88 211 GLU A CA 1
ATOM 1629 C C . GLU A 1 211 ? 53.699 -1.914 -101.909 1.00 51.88 211 GLU A C 1
ATOM 1631 O O . GLU A 1 211 ? 54.338 -1.643 -100.891 1.00 51.88 211 GLU A O 1
ATOM 1636 N N . GLU A 1 212 ? 54.260 -2.455 -102.993 1.00 44.03 212 GLU A N 1
ATOM 1637 C CA . GLU A 1 212 ? 55.698 -2.670 -103.226 1.00 44.03 212 GLU A CA 1
ATOM 1638 C C . GLU A 1 212 ? 56.274 -1.617 -104.211 1.00 44.03 212 GLU A C 1
ATOM 1640 O O . GLU A 1 212 ? 55.509 -0.927 -104.888 1.00 44.03 212 GLU A O 1
ATOM 1645 N N . PRO A 1 213 ? 57.611 -1.432 -104.282 1.00 51.91 213 PRO A N 1
ATOM 1646 C CA . PRO A 1 213 ? 58.249 -0.117 -104.382 1.00 51.91 213 PRO A CA 1
ATOM 1647 C C . PRO A 1 213 ? 58.756 0.243 -105.787 1.00 51.91 213 PRO A C 1
ATOM 1649 O O . PRO A 1 213 ? 59.205 -0.613 -106.547 1.00 51.91 213 PRO A O 1
ATOM 1652 N N . HIS A 1 214 ? 58.806 1.545 -106.088 1.00 43.03 214 HIS A N 1
ATOM 1653 C CA . HIS A 1 214 ? 59.522 2.068 -107.253 1.00 43.03 214 HIS A CA 1
ATOM 1654 C C . HIS A 1 214 ? 60.895 2.634 -106.867 1.00 43.03 214 HIS A C 1
ATOM 1656 O O . HIS A 1 214 ? 61.008 3.676 -106.223 1.00 43.03 214 HIS A O 1
ATOM 1662 N N . GLU A 1 215 ? 61.932 1.940 -107.326 1.00 43.56 215 GLU A N 1
ATOM 1663 C CA . GLU A 1 215 ? 63.326 2.373 -107.408 1.00 43.56 215 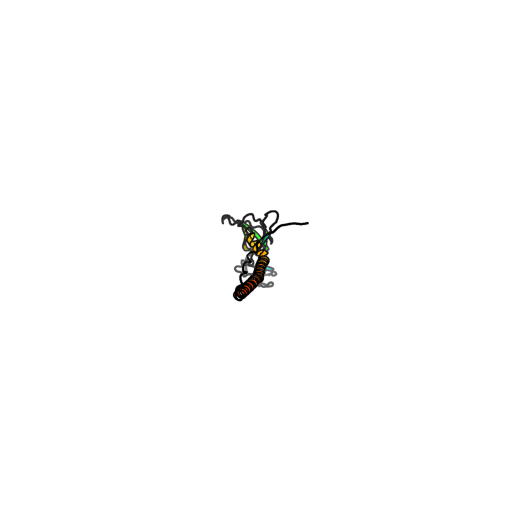GLU A CA 1
ATOM 1664 C C . GLU A 1 215 ? 63.689 2.557 -108.898 1.00 43.56 215 GLU A C 1
ATOM 1666 O O . GLU A 1 215 ? 63.116 1.872 -109.749 1.00 43.56 215 GLU A O 1
ATOM 1671 N N . ILE A 1 216 ? 64.658 3.443 -109.188 1.00 45.81 216 ILE A N 1
ATOM 1672 C CA . ILE A 1 216 ? 65.789 3.271 -110.137 1.00 45.81 216 ILE A CA 1
ATOM 1673 C C . ILE A 1 216 ? 66.164 4.572 -110.915 1.00 45.81 216 ILE A C 1
ATOM 1675 O O . ILE A 1 216 ? 65.528 4.973 -111.887 1.00 45.81 216 ILE A O 1
ATOM 1679 N N . THR A 1 217 ? 67.305 5.130 -110.471 1.00 42.78 217 THR A N 1
ATOM 1680 C CA . THR A 1 217 ? 68.477 5.733 -111.170 1.00 42.78 217 THR A CA 1
ATOM 1681 C C . THR A 1 217 ? 68.545 7.146 -111.774 1.00 42.78 217 THR A C 1
ATOM 1683 O O . THR A 1 217 ? 67.764 7.561 -112.625 1.00 42.78 217 THR A O 1
ATOM 1686 N N . ASP A 1 218 ? 69.672 7.762 -111.389 1.00 46.81 218 ASP A N 1
ATOM 1687 C CA . ASP A 1 218 ? 70.472 8.867 -111.937 1.00 46.81 218 ASP A CA 1
ATOM 1688 C C . ASP A 1 218 ? 70.734 8.877 -113.456 1.00 46.81 218 ASP A C 1
ATOM 1690 O O . ASP A 1 218 ? 70.869 7.828 -114.077 1.00 46.81 218 ASP A O 1
ATOM 1694 N N . THR A 1 219 ? 71.022 10.069 -114.006 1.00 45.47 219 THR A N 1
ATOM 1695 C CA . THR A 1 219 ? 72.248 10.334 -114.800 1.00 45.47 219 THR A CA 1
ATOM 1696 C C . THR A 1 219 ? 72.594 11.837 -114.850 1.00 45.47 219 THR A C 1
ATOM 1698 O O . THR A 1 219 ? 71.731 12.708 -114.897 1.00 45.47 219 THR A O 1
ATOM 1701 N N . HIS A 1 220 ? 73.900 12.121 -114.822 1.00 43.66 220 HIS A N 1
ATOM 1702 C CA . HIS A 1 220 ? 74.576 13.428 -114.852 1.00 43.66 220 HIS A CA 1
ATOM 1703 C C . HIS A 1 220 ? 74.840 13.928 -116.300 1.00 43.66 220 HIS A C 1
ATOM 1705 O O . HIS A 1 220 ? 75.079 13.101 -117.175 1.00 43.66 220 HIS A O 1
ATOM 1711 N N . SER A 1 221 ? 74.970 15.261 -116.498 1.00 42.88 221 SER A N 1
ATOM 1712 C CA . SER A 1 221 ? 76.112 15.970 -117.164 1.00 42.88 221 SER A CA 1
ATOM 1713 C C . SER A 1 221 ? 75.794 17.062 -118.234 1.00 42.88 221 SER A C 1
ATOM 1715 O O . SER A 1 221 ? 75.414 16.756 -119.355 1.00 42.88 221 SER A O 1
ATOM 1717 N N . SER A 1 222 ? 76.125 18.319 -117.871 1.00 46.81 222 SER A N 1
ATOM 1718 C CA . SER A 1 222 ? 76.932 19.365 -118.573 1.00 46.81 222 SER A CA 1
ATOM 1719 C C . SER A 1 222 ? 76.478 20.182 -119.816 1.00 46.81 222 SER A C 1
ATOM 1721 O O . SER A 1 222 ? 76.458 19.657 -120.921 1.00 46.81 222 SER A O 1
ATOM 1723 N N . SER A 1 223 ? 76.408 21.520 -119.598 1.00 39.91 223 SER A N 1
ATOM 1724 C CA . SER A 1 223 ? 77.069 22.660 -120.317 1.00 39.91 223 SER A CA 1
ATOM 1725 C C . SER A 1 223 ? 76.705 22.999 -121.782 1.00 39.91 223 SER A C 1
ATOM 1727 O O . SER A 1 223 ? 76.211 22.127 -122.490 1.00 39.91 223 SER A O 1
ATOM 1729 N N . PRO A 1 224 ? 76.935 24.246 -122.279 1.00 63.69 224 PRO A N 1
ATOM 1730 C CA . PRO A 1 224 ? 77.914 25.286 -121.886 1.00 63.69 224 PRO A CA 1
ATOM 1731 C C . PRO A 1 224 ? 77.363 26.565 -121.240 1.00 63.69 224 PRO A C 1
ATOM 1733 O O . PRO A 1 224 ? 76.214 26.958 -121.531 1.00 63.69 224 PRO A O 1
#

Sequence (224 aa):
LDDKPSTVPENTVMTAETTKSFESLDDGLWYFHIKANKNGVWGTTGHFLMRIDTAPPADFTPEIDYLIAAATVSERALVSFFTTDNLSGIDHYEVGVIDRTQPATVSPVFVPAESPFQVPLSSDDLSVIVRAVDKAGNIRDVSIAVGSPSLVGTFLKNNLVYILALIIFAGLAGLVFHYLVGHHIIRYLRKAVELVQKEERMPPQAEHAPEEPHEITDTHSSSP

Radius of gyration: 48.78 Å; chains: 1; bounding box: 114×41×162 Å

Secondary structure (DSSP, 8-state):
-BS-TT----SS---S-S-----SPPSEEEEEEE--EETTEE-PPEEEEEEE----------EEEEE--TTS---EEEEE-----SSS-EEEEEEEEEETTS-TT--PPEEEE-SSEEEE--SSSEEEEEEEEETT--EEEEEEEE----HHHHHHHHTHHHHHHHHHHHHHHHHHHHHHHHHHHHHHHHHHHHHHHHHTTSPPPPPPPPPPP-----------

Foldseek 3Di:
DAQDQDDDDDLDDPDPDPDDDDPDDDFAKDWDWDWDDDPSDIDDIDIDIDGDDPDAWDDWDWDWDWDQDPPDPFTKIFTFIDTFDDGQTWDFKWKFKDAPVDDPVDDTDTDTDDHRDIDGQPDQWMKMWMWIAGPNGHIDIDIDTDGDDDPVVVCCVVCVVVVVVVVVVVVVVVVVCCVVVVVVVVVVVVVVVVVVVVVVPDDDDDDDDDDDDDDDDDDDDYDD

pLDDT: mean 84.68, std 16.01, range [39.91, 98.56]